Protein AF-A0A6P1VD08-F1 (afdb_monomer_lite)

Structure (mmCIF, N/CA/C/O backbone):
data_AF-A0A6P1VD08-F1
#
_entry.id   AF-A0A6P1VD08-F1
#
loop_
_atom_site.group_PDB
_atom_site.id
_atom_site.type_symbol
_atom_site.label_atom_id
_atom_site.label_alt_id
_atom_site.label_comp_id
_atom_site.label_asym_id
_atom_site.label_entity_id
_atom_site.label_seq_id
_atom_site.pdbx_PDB_ins_code
_atom_site.Cartn_x
_atom_site.Cartn_y
_atom_site.Cartn_z
_atom_site.occupancy
_atom_site.B_iso_or_equiv
_atom_site.auth_seq_id
_atom_site.auth_comp_id
_atom_site.auth_asym_id
_atom_site.auth_atom_id
_atom_site.pdbx_PDB_model_num
ATOM 1 N N . MET A 1 1 ? -27.482 50.177 8.564 1.00 40.06 1 MET A N 1
ATOM 2 C CA . MET A 1 1 ? -26.020 50.095 8.374 1.00 40.06 1 MET A CA 1
ATOM 3 C C . MET A 1 1 ? -25.759 48.839 7.576 1.00 40.06 1 MET A C 1
ATOM 5 O O . MET A 1 1 ? -25.621 47.770 8.159 1.00 40.06 1 MET A O 1
ATOM 9 N N . ASP A 1 2 ? -25.782 48.965 6.254 1.00 48.94 2 ASP A N 1
ATOM 10 C CA . ASP A 1 2 ? -25.360 47.890 5.365 1.00 48.94 2 ASP A CA 1
ATOM 11 C C . ASP A 1 2 ? -23.837 47.844 5.402 1.00 48.94 2 ASP A C 1
ATOM 13 O O . ASP A 1 2 ? -23.173 48.853 5.165 1.00 48.94 2 ASP A O 1
ATOM 17 N N . LYS A 1 3 ? -23.270 46.695 5.779 1.00 55.88 3 LYS A N 1
ATOM 18 C CA . LYS A 1 3 ? -21.832 46.474 5.630 1.00 55.88 3 LYS A CA 1
ATOM 19 C C . LYS A 1 3 ? -21.549 46.486 4.133 1.00 55.88 3 LYS A C 1
ATOM 21 O O . LYS A 1 3 ? -21.883 45.518 3.452 1.00 55.88 3 LYS A O 1
ATOM 26 N N . GLU A 1 4 ? -20.964 47.576 3.638 1.00 54.16 4 GLU A N 1
ATOM 27 C CA . GLU A 1 4 ? -20.369 47.639 2.305 1.00 54.16 4 GLU A CA 1
ATOM 28 C C . GLU A 1 4 ? -19.484 46.400 2.132 1.00 54.16 4 GLU A C 1
ATOM 30 O O . GLU A 1 4 ? -18.473 46.220 2.816 1.00 54.16 4 GLU A O 1
ATOM 35 N N . ARG A 1 5 ? -19.939 45.471 1.288 1.00 62.78 5 ARG A N 1
ATOM 36 C CA . ARG A 1 5 ? -19.222 44.234 0.995 1.00 62.78 5 ARG A CA 1
ATOM 37 C C . ARG A 1 5 ? -17.949 44.662 0.275 1.00 62.78 5 ARG A C 1
ATOM 39 O O . ARG A 1 5 ? -18.032 45.168 -0.841 1.00 62.78 5 ARG A O 1
ATOM 46 N N . GLN A 1 6 ? -16.798 44.516 0.933 1.00 66.88 6 GLN A N 1
ATOM 47 C CA . GLN A 1 6 ? -15.513 44.855 0.328 1.00 66.88 6 GLN A CA 1
ATOM 48 C C . GLN A 1 6 ? -15.408 44.184 -1.051 1.00 66.88 6 GLN A C 1
ATOM 50 O O . GLN A 1 6 ? -15.686 42.981 -1.148 1.00 66.88 6 GLN A O 1
ATOM 55 N N . PRO A 1 7 ? -15.041 44.932 -2.109 1.00 63.88 7 PRO A N 1
ATOM 56 C CA . PRO A 1 7 ? -14.854 44.349 -3.425 1.00 63.88 7 PRO A CA 1
ATOM 57 C C . PRO A 1 7 ? -13.769 43.278 -3.328 1.00 63.88 7 PRO A C 1
ATOM 59 O O . PRO A 1 7 ? -12.653 43.540 -2.883 1.00 63.88 7 PRO A O 1
ATOM 62 N N . ASN A 1 8 ? -14.122 42.053 -3.704 1.00 74.69 8 ASN A N 1
ATOM 63 C CA . ASN A 1 8 ? -13.215 40.916 -3.721 1.00 74.69 8 ASN A CA 1
ATOM 64 C C . ASN A 1 8 ? -13.071 40.391 -5.152 1.00 74.69 8 ASN A C 1
ATOM 66 O O . ASN A 1 8 ? -13.923 40.614 -6.012 1.00 74.69 8 ASN A O 1
ATOM 70 N N . ILE A 1 9 ? -11.973 39.685 -5.403 1.00 81.62 9 ILE A N 1
ATOM 71 C CA . ILE A 1 9 ? -11.662 39.113 -6.719 1.00 81.62 9 ILE A CA 1
ATOM 72 C C . ILE A 1 9 ? -12.467 37.834 -7.020 1.00 81.62 9 ILE A C 1
ATOM 74 O O . ILE A 1 9 ? -12.246 37.198 -8.041 1.00 81.62 9 ILE A O 1
ATOM 78 N N . TRP A 1 10 ? -13.404 37.429 -6.150 1.00 81.62 10 TRP A N 1
ATOM 79 C CA . TRP A 1 10 ? -14.034 36.102 -6.188 1.00 81.62 10 TRP A CA 1
ATOM 80 C C . TRP A 1 10 ? -15.017 35.903 -7.341 1.00 81.62 10 TRP A C 1
ATOM 82 O O . TRP A 1 10 ? -15.261 34.766 -7.729 1.00 81.62 10 TRP A O 1
ATOM 92 N N . GLY A 1 11 ? -15.566 36.985 -7.903 1.00 73.00 11 GLY A N 1
ATOM 93 C CA . GLY A 1 11 ? -16.651 36.929 -8.891 1.00 73.00 11 GLY A CA 1
ATOM 94 C C . GLY A 1 11 ? -16.344 36.162 -10.186 1.00 73.00 11 GLY A C 1
ATOM 95 O O . GLY A 1 11 ? -17.279 35.812 -10.897 1.00 73.00 11 GLY A O 1
ATOM 96 N N . GLY A 1 12 ? -15.069 35.884 -10.488 1.00 79.44 12 GLY A N 1
ATOM 97 C CA . GLY A 1 12 ? -14.641 35.080 -11.644 1.00 79.44 12 GLY A CA 1
ATOM 98 C C . GLY A 1 12 ? -14.163 33.663 -11.307 1.00 79.44 12 GLY A C 1
ATOM 99 O O . GLY A 1 12 ? -13.735 32.941 -12.206 1.00 79.44 12 GLY A O 1
ATOM 100 N N . HIS A 1 13 ? -14.190 33.261 -10.034 1.00 83.38 13 HIS A N 1
ATOM 101 C CA . HIS A 1 13 ? -13.652 31.979 -9.584 1.00 83.38 13 HIS A CA 1
ATOM 102 C C . HIS A 1 13 ? -14.763 30.971 -9.279 1.00 83.38 13 HIS A C 1
ATOM 104 O O . HIS A 1 13 ? -15.812 31.312 -8.734 1.00 83.38 13 HIS A O 1
ATOM 110 N N . ASN A 1 14 ? -14.511 29.696 -9.587 1.00 87.44 14 ASN A N 1
ATOM 111 C CA . ASN A 1 14 ? -15.414 28.605 -9.233 1.00 87.44 14 ASN A CA 1
ATOM 112 C C . ASN A 1 14 ? -15.214 28.219 -7.758 1.00 87.44 14 ASN A C 1
ATOM 114 O O . ASN A 1 14 ? -14.455 27.305 -7.436 1.00 87.44 14 ASN A O 1
ATOM 118 N N . LEU A 1 15 ? -15.881 28.954 -6.865 1.00 86.56 15 LEU A N 1
ATOM 119 C CA . LEU A 1 15 ? -15.800 28.738 -5.418 1.00 86.56 15 LEU A CA 1
ATOM 120 C C . LEU A 1 15 ? -16.306 27.352 -4.990 1.00 86.56 15 LEU A C 1
ATOM 122 O O . LEU A 1 15 ? -15.819 26.829 -3.994 1.00 86.56 15 LEU A O 1
ATOM 126 N N . ASN A 1 16 ? -17.227 26.744 -5.747 1.00 86.12 16 ASN A N 1
ATOM 127 C CA . ASN A 1 16 ? -17.717 25.393 -5.460 1.00 86.12 16 ASN A CA 1
ATOM 128 C C . ASN A 1 16 ? -16.607 24.359 -5.662 1.00 86.12 16 ASN A C 1
ATOM 130 O O . ASN A 1 16 ? -16.348 23.572 -4.760 1.00 86.12 16 ASN A O 1
ATOM 134 N N . ARG A 1 17 ? -15.870 24.440 -6.779 1.00 86.94 17 ARG A N 1
ATOM 135 C CA . ARG A 1 17 ? -14.725 23.549 -7.025 1.00 86.94 17 ARG A CA 1
ATOM 136 C C . ARG A 1 17 ? -13.639 23.706 -5.957 1.00 86.94 17 ARG A C 1
ATOM 138 O O . ARG A 1 17 ? -13.089 22.721 -5.488 1.00 86.94 17 ARG A O 1
ATOM 145 N N . LEU A 1 18 ? -13.353 24.941 -5.536 1.00 87.62 18 LEU A N 1
ATOM 146 C CA . LEU A 1 18 ? -12.384 25.195 -4.461 1.00 87.62 18 LEU A CA 1
ATOM 147 C C . LEU A 1 18 ? -12.845 24.630 -3.109 1.00 87.62 18 LEU A C 1
ATOM 149 O O . LEU A 1 18 ? -12.013 24.182 -2.323 1.00 87.62 18 LEU A O 1
ATOM 153 N N . ALA A 1 19 ? -14.150 24.664 -2.828 1.00 85.88 19 ALA A N 1
ATOM 154 C CA . ALA A 1 19 ? -14.717 24.074 -1.620 1.00 85.88 19 ALA A CA 1
ATOM 155 C C . ALA A 1 19 ? -14.638 22.539 -1.650 1.00 85.88 19 ALA A C 1
ATOM 157 O O . ALA A 1 19 ? -14.231 21.945 -0.655 1.00 85.88 19 ALA A O 1
ATOM 158 N N . GLU A 1 20 ? -14.944 21.910 -2.787 1.00 87.38 20 GLU A N 1
ATOM 159 C CA . GLU A 1 20 ? -14.794 20.461 -2.994 1.00 87.38 20 GLU A CA 1
ATOM 160 C C . GLU A 1 20 ? -13.331 20.017 -2.837 1.00 87.38 20 GLU A C 1
ATOM 162 O O . GLU A 1 20 ? -13.040 19.090 -2.085 1.00 87.38 20 GLU A O 1
ATOM 167 N N . GLU A 1 21 ? -12.385 20.729 -3.458 1.00 87.31 21 GLU A N 1
ATOM 168 C CA . GLU A 1 21 ? -10.945 20.471 -3.306 1.00 87.31 21 GLU A CA 1
ATOM 169 C C . GLU A 1 21 ? -10.465 20.668 -1.857 1.00 87.31 21 GLU A C 1
ATOM 171 O O . GLU A 1 21 ? -9.556 19.981 -1.392 1.00 87.31 21 GLU A O 1
ATOM 176 N N . ALA A 1 22 ? -11.036 21.626 -1.122 1.00 85.75 22 ALA A N 1
ATOM 177 C CA . ALA A 1 22 ? -10.718 21.821 0.289 1.00 85.75 22 ALA A CA 1
ATOM 178 C C . ALA A 1 22 ? -11.272 20.693 1.167 1.00 85.75 22 ALA A C 1
ATOM 180 O O . ALA A 1 22 ? -10.572 20.251 2.075 1.00 85.75 22 ALA A O 1
ATOM 181 N N . PHE A 1 23 ? -12.488 20.225 0.884 1.00 86.00 23 PHE A N 1
ATOM 182 C CA . PHE A 1 23 ? -13.106 19.111 1.595 1.00 86.00 23 PHE A CA 1
ATOM 183 C C . PHE A 1 23 ? -12.316 17.817 1.380 1.00 86.00 23 PHE A C 1
ATOM 185 O O . PHE A 1 23 ? -11.902 17.201 2.357 1.00 86.00 23 PHE A O 1
ATOM 192 N N . ARG A 1 24 ? -11.974 17.496 0.125 1.00 86.62 24 ARG A N 1
ATOM 193 C CA . ARG A 1 24 ? -11.153 16.322 -0.208 1.00 86.62 24 ARG A CA 1
ATOM 194 C C . ARG A 1 24 ? -9.796 16.336 0.502 1.00 86.62 24 ARG A C 1
ATOM 196 O O . ARG A 1 24 ? -9.417 15.351 1.118 1.00 86.62 24 ARG A O 1
ATOM 203 N N . ARG A 1 25 ? -9.090 17.477 0.502 1.00 87.62 25 ARG A N 1
ATOM 204 C CA . ARG A 1 25 ? -7.815 17.618 1.238 1.00 87.62 25 ARG A CA 1
ATOM 205 C C . ARG A 1 25 ? -7.966 17.412 2.744 1.00 87.62 25 ARG A C 1
ATOM 207 O O . ARG A 1 25 ? -7.015 16.996 3.398 1.00 87.62 25 ARG A O 1
ATOM 214 N N . ASN A 1 26 ? -9.117 17.765 3.314 1.00 90.62 26 ASN A N 1
ATOM 215 C CA . ASN A 1 26 ? -9.375 17.521 4.728 1.00 90.62 26 ASN A CA 1
ATOM 216 C C . ASN A 1 26 ? -9.610 16.029 4.997 1.00 90.62 26 ASN A C 1
ATOM 218 O O . ASN A 1 26 ? -9.021 15.501 5.934 1.00 90.62 26 ASN A O 1
ATOM 222 N N . GLU A 1 27 ? -10.400 15.352 4.159 1.00 90.56 27 GLU A N 1
ATOM 223 C CA . GLU A 1 27 ? -10.621 13.902 4.260 1.00 90.56 27 GLU A CA 1
ATOM 224 C C . GLU A 1 27 ? -9.315 13.110 4.105 1.00 90.56 27 GLU A C 1
ATOM 226 O O . GLU A 1 27 ? -9.000 12.284 4.958 1.00 90.56 27 GLU A O 1
ATOM 231 N N . GLU A 1 28 ? -8.505 13.406 3.082 1.00 92.06 28 GLU A N 1
ATOM 232 C CA . GLU A 1 28 ? -7.195 12.765 2.873 1.00 92.06 28 GLU A CA 1
ATOM 233 C C . GLU A 1 28 ? -6.277 12.945 4.088 1.00 92.06 28 GLU A C 1
ATOM 235 O O . GLU A 1 28 ? -5.602 12.009 4.514 1.00 92.06 28 GLU A O 1
ATOM 240 N N . LYS A 1 29 ? -6.281 14.136 4.695 1.00 92.81 29 LYS A N 1
ATOM 241 C CA . LYS A 1 29 ? -5.495 14.418 5.898 1.00 92.81 29 LYS A CA 1
ATOM 242 C C . LYS A 1 29 ? -5.978 13.619 7.112 1.00 92.81 29 LYS A C 1
ATOM 244 O O . LYS A 1 29 ? -5.152 13.110 7.867 1.00 92.81 29 LYS A O 1
ATOM 249 N N . GLU A 1 30 ? -7.289 13.520 7.322 1.00 93.56 30 GLU A N 1
ATOM 250 C CA . GLU A 1 30 ? -7.863 12.723 8.413 1.00 93.56 30 GLU A CA 1
ATOM 251 C C . GLU A 1 30 ? -7.538 11.233 8.238 1.00 93.56 30 GLU A C 1
ATOM 253 O O . GLU A 1 30 ? -7.109 10.580 9.193 1.00 93.56 30 GLU A O 1
ATOM 258 N N . LYS A 1 31 ? -7.639 10.713 7.008 1.00 94.44 31 LYS A N 1
ATOM 259 C CA . LYS A 1 31 ? -7.247 9.335 6.679 1.00 94.44 31 LYS A CA 1
ATOM 260 C C . LYS A 1 31 ? -5.756 9.099 6.894 1.00 94.44 31 LYS A C 1
ATOM 262 O O . LYS A 1 31 ? -5.385 8.124 7.546 1.00 94.44 31 LYS A O 1
ATOM 267 N N . ALA A 1 32 ? -4.902 10.001 6.415 1.00 94.25 32 ALA A N 1
ATOM 268 C CA . ALA A 1 32 ? -3.460 9.914 6.614 1.00 94.25 32 ALA A CA 1
ATOM 269 C C . ALA A 1 32 ? -3.088 9.876 8.105 1.00 94.25 32 ALA A C 1
ATOM 271 O O . ALA A 1 32 ? -2.258 9.061 8.520 1.00 94.25 32 ALA A O 1
ATOM 272 N N . GLN A 1 33 ? -3.752 10.693 8.929 1.00 93.56 33 GLN A N 1
ATOM 273 C CA . GLN A 1 33 ? -3.575 10.662 10.377 1.00 93.56 33 GLN A CA 1
ATOM 274 C C . GLN A 1 33 ? -4.009 9.315 10.975 1.00 93.56 33 GLN A C 1
ATOM 276 O O . GLN A 1 33 ? -3.245 8.722 11.739 1.00 93.56 33 GLN A O 1
ATOM 281 N N . ALA A 1 34 ? -5.189 8.807 10.608 1.00 94.81 34 ALA A N 1
ATOM 282 C CA . ALA A 1 34 ? -5.693 7.525 11.100 1.00 94.81 34 ALA A CA 1
ATOM 283 C C . ALA A 1 34 ? -4.745 6.365 10.749 1.00 94.81 34 ALA A C 1
ATOM 285 O O . ALA A 1 34 ? -4.396 5.557 11.612 1.00 94.81 34 ALA A O 1
ATOM 286 N N . VAL A 1 35 ? -4.254 6.317 9.507 1.00 96.00 35 VAL A N 1
ATOM 287 C CA . VAL A 1 35 ? -3.242 5.336 9.090 1.00 96.00 35 VAL A CA 1
ATOM 288 C C . VAL A 1 35 ? -1.966 5.502 9.914 1.00 96.00 35 VAL A C 1
ATOM 290 O O . VAL A 1 35 ? -1.438 4.518 10.427 1.00 96.00 35 VAL A O 1
ATOM 293 N N . GLY A 1 36 ? -1.485 6.733 10.104 1.00 93.69 36 GLY A N 1
ATOM 294 C CA . GLY A 1 36 ? -0.311 7.018 10.931 1.00 93.69 36 GLY A CA 1
ATOM 295 C C . GLY A 1 36 ? -0.428 6.478 12.362 1.00 93.69 36 GLY A C 1
ATOM 296 O O . GLY A 1 36 ? 0.543 5.937 12.895 1.00 93.69 36 GLY A O 1
ATOM 297 N N . GLU A 1 37 ? -1.615 6.566 12.965 1.00 94.19 37 GLU A N 1
ATOM 298 C CA . GLU A 1 37 ? -1.911 6.008 14.288 1.00 94.19 37 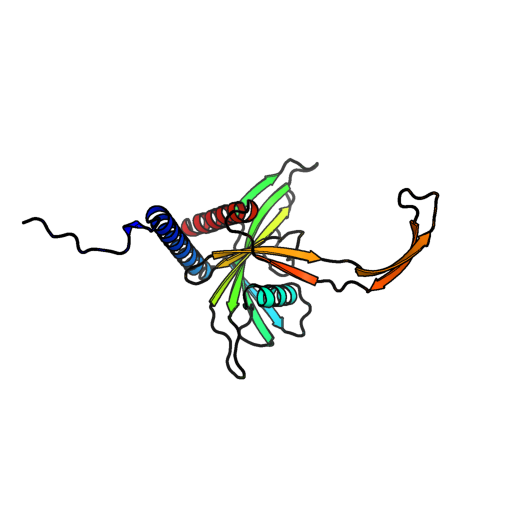GLU A CA 1
ATOM 299 C C . GLU A 1 37 ? -1.896 4.470 14.275 1.00 94.19 37 GLU A C 1
ATOM 301 O O . GLU A 1 37 ? -1.202 3.861 15.097 1.00 94.19 37 GLU A O 1
ATOM 306 N N . ILE A 1 38 ? -2.564 3.847 13.296 1.00 96.06 38 ILE A N 1
ATOM 307 C CA . ILE A 1 38 ? -2.606 2.385 13.097 1.00 96.06 38 ILE A CA 1
ATOM 308 C C . ILE A 1 38 ? -1.198 1.804 12.930 1.00 96.06 38 ILE A C 1
ATOM 310 O O . ILE A 1 38 ? -0.868 0.763 13.503 1.00 96.06 38 ILE A O 1
ATOM 314 N N . LEU A 1 39 ? -0.325 2.494 12.191 1.00 95.44 39 LEU A N 1
ATOM 315 C CA . LEU A 1 39 ? 1.046 2.055 11.922 1.00 95.44 39 LEU A CA 1
ATOM 316 C C . LEU A 1 39 ? 1.940 1.952 13.172 1.00 95.44 39 LEU A C 1
ATOM 318 O O . LEU A 1 39 ? 3.061 1.437 13.070 1.00 95.44 39 LEU A O 1
ATOM 322 N N . ASN A 1 40 ? 1.479 2.414 14.338 1.00 94.81 40 ASN A N 1
ATOM 323 C CA . ASN A 1 40 ? 2.169 2.226 15.617 1.00 94.81 40 ASN A CA 1
ATOM 324 C C . ASN A 1 40 ? 1.870 0.870 16.274 1.00 94.81 40 ASN A C 1
ATOM 326 O O . ASN A 1 40 ? 2.637 0.444 17.140 1.00 94.81 40 ASN A O 1
ATOM 330 N N . TYR A 1 41 ? 0.820 0.170 15.832 1.00 95.31 41 TYR A N 1
ATOM 331 C CA . TYR A 1 41 ? 0.341 -1.087 16.416 1.00 95.31 41 TYR A CA 1
ATOM 332 C C . TYR A 1 41 ? 0.260 -2.223 15.379 1.00 95.31 41 TYR A C 1
ATOM 334 O O . TYR A 1 41 ? -0.815 -2.773 15.144 1.00 95.31 41 TYR A O 1
ATOM 342 N N . PRO A 1 42 ? 1.378 -2.597 14.726 1.00 95.75 42 PRO A N 1
ATOM 343 C CA . PRO A 1 42 ? 1.378 -3.737 13.817 1.00 95.75 42 PRO A CA 1
ATOM 344 C C . PRO A 1 42 ? 1.215 -5.055 14.580 1.00 95.75 42 PRO A C 1
ATOM 346 O O . PRO A 1 42 ? 1.739 -5.209 15.685 1.00 95.75 42 PRO A O 1
ATOM 349 N N . ASP A 1 43 ? 0.576 -6.040 13.948 1.00 95.25 43 ASP A N 1
ATOM 350 C CA . ASP A 1 43 ? 0.428 -7.387 14.513 1.00 95.25 43 ASP A CA 1
ATOM 351 C C . ASP A 1 43 ? 1.787 -8.095 14.636 1.00 95.25 43 ASP A C 1
ATOM 353 O O . ASP A 1 43 ? 2.037 -8.852 15.575 1.00 95.25 43 ASP A O 1
ATOM 357 N N . ARG A 1 44 ? 2.692 -7.841 13.681 1.00 95.06 44 ARG A N 1
ATOM 358 C CA . ARG A 1 44 ? 4.058 -8.372 13.681 1.00 95.06 44 ARG A CA 1
ATOM 359 C C . ARG A 1 44 ? 5.027 -7.390 13.033 1.00 95.06 44 ARG A C 1
ATOM 361 O O . ARG A 1 44 ? 4.663 -6.603 12.167 1.00 95.06 44 ARG A O 1
ATOM 368 N N . ASN A 1 45 ? 6.291 -7.466 13.442 1.00 94.81 45 ASN A N 1
ATOM 369 C CA . ASN A 1 45 ? 7.385 -6.768 12.778 1.00 94.81 45 ASN A CA 1
ATOM 370 C C . ASN A 1 45 ? 8.385 -7.770 12.200 1.00 94.81 45 ASN A C 1
ATOM 372 O O . ASN A 1 45 ? 8.708 -8.772 12.843 1.00 94.81 45 ASN A O 1
ATOM 376 N N . GLU A 1 46 ? 8.909 -7.459 11.021 1.00 94.31 46 GLU A N 1
ATOM 377 C CA . GLU A 1 46 ? 10.002 -8.183 10.379 1.00 94.31 46 GLU A CA 1
ATOM 378 C C . GLU A 1 46 ? 11.134 -7.224 10.020 1.00 94.31 46 GLU A C 1
ATOM 380 O O . GLU A 1 46 ? 10.912 -6.055 9.717 1.00 94.31 46 GLU A O 1
ATOM 385 N N . ALA A 1 47 ? 12.366 -7.720 10.070 1.00 91.00 47 ALA A N 1
ATOM 386 C CA . ALA A 1 47 ? 13.533 -6.991 9.601 1.00 91.00 47 ALA A CA 1
ATOM 387 C C . ALA A 1 47 ? 13.876 -7.467 8.189 1.00 91.00 47 ALA A C 1
ATOM 389 O O . ALA A 1 47 ? 13.944 -8.676 7.945 1.00 91.00 47 ALA A O 1
ATOM 390 N N . ASN A 1 48 ? 14.107 -6.532 7.273 1.00 86.31 48 ASN A N 1
ATOM 391 C CA . ASN A 1 48 ? 14.542 -6.848 5.920 1.00 86.31 48 ASN A CA 1
ATOM 392 C C . ASN A 1 48 ? 15.708 -5.946 5.520 1.00 86.31 48 ASN A C 1
ATOM 394 O O . ASN A 1 48 ? 15.707 -4.756 5.815 1.00 86.31 48 ASN A O 1
ATOM 398 N N . THR A 1 49 ? 16.724 -6.503 4.875 1.00 84.81 49 THR A N 1
ATOM 399 C CA . THR A 1 49 ? 17.885 -5.721 4.449 1.00 84.81 49 THR A CA 1
ATOM 400 C C . THR A 1 49 ? 17.609 -5.143 3.074 1.00 84.81 49 THR A C 1
ATOM 402 O O . THR A 1 49 ? 17.395 -5.887 2.121 1.00 84.81 49 THR A O 1
ATOM 405 N N . ILE A 1 50 ? 17.634 -3.821 2.960 1.00 80.62 50 ILE A N 1
ATOM 406 C CA . ILE A 1 50 ? 17.493 -3.103 1.696 1.00 80.62 50 ILE A CA 1
ATOM 407 C C . ILE A 1 50 ? 18.803 -2.387 1.420 1.00 80.62 50 ILE A C 1
ATOM 409 O O . ILE A 1 50 ? 19.429 -1.812 2.310 1.00 80.62 50 ILE A O 1
ATOM 413 N N . GLY A 1 51 ? 19.256 -2.435 0.177 1.00 69.62 51 GLY A N 1
ATOM 414 C CA . GLY A 1 51 ? 20.492 -1.764 -0.178 1.00 69.62 51 GLY A CA 1
ATOM 415 C C . GLY A 1 51 ? 20.694 -1.689 -1.670 1.00 69.62 51 GLY A C 1
ATOM 416 O O . GLY A 1 51 ? 20.135 -2.475 -2.429 1.00 69.62 51 GLY A O 1
ATOM 417 N N . PHE A 1 52 ? 21.557 -0.762 -2.074 1.00 63.16 52 PHE A N 1
ATOM 418 C CA . PHE A 1 52 ? 21.885 -0.554 -3.480 1.00 63.16 52 PHE A CA 1
ATOM 419 C C . PHE A 1 52 ? 22.509 -1.795 -4.161 1.00 63.16 52 PHE A C 1
ATOM 421 O O . PHE A 1 52 ? 22.458 -1.947 -5.374 1.00 63.16 52 PHE A O 1
ATOM 428 N N . LEU A 1 53 ? 23.117 -2.696 -3.388 1.00 65.38 53 LEU A N 1
ATOM 429 C CA . LEU A 1 53 ? 23.694 -3.943 -3.905 1.00 65.38 53 LEU A CA 1
ATOM 430 C C . LEU A 1 53 ? 22.774 -5.155 -3.706 1.00 65.38 53 LEU A C 1
ATOM 432 O O . LEU A 1 53 ? 23.141 -6.268 -4.071 1.00 65.38 53 LEU A O 1
ATOM 436 N N . SER A 1 54 ? 21.608 -4.961 -3.087 1.00 69.75 54 SER A N 1
ATOM 437 C CA . SER A 1 54 ? 20.654 -6.035 -2.850 1.00 69.75 54 SER A CA 1
ATOM 438 C C . SER A 1 54 ? 19.692 -6.127 -4.024 1.00 69.75 54 SER A C 1
ATOM 440 O O . SER A 1 54 ? 18.959 -5.187 -4.314 1.00 69.75 54 SER A O 1
ATOM 442 N N . GLU A 1 55 ? 19.648 -7.282 -4.680 1.00 72.56 55 GLU A N 1
ATOM 443 C CA . GLU A 1 55 ? 18.684 -7.541 -5.753 1.00 72.56 55 GLU A CA 1
ATOM 444 C C . GLU A 1 55 ? 17.345 -8.096 -5.246 1.00 72.56 55 GLU A C 1
ATOM 446 O O . GLU A 1 55 ? 16.554 -8.616 -6.034 1.00 72.56 55 GLU A O 1
ATOM 451 N N . ASN A 1 56 ? 17.069 -8.000 -3.940 1.00 82.94 56 ASN A N 1
ATOM 452 C CA . ASN A 1 56 ? 15.821 -8.518 -3.394 1.00 82.94 56 ASN A CA 1
ATOM 453 C C . ASN A 1 56 ? 14.594 -7.706 -3.843 1.00 82.94 56 ASN A C 1
ATOM 455 O O . ASN A 1 56 ? 14.677 -6.539 -4.234 1.00 82.94 56 ASN A O 1
ATOM 459 N N . THR A 1 57 ? 13.437 -8.352 -3.737 1.00 86.50 57 THR A N 1
ATOM 460 C CA . THR A 1 57 ? 12.127 -7.859 -4.165 1.00 86.50 57 THR A CA 1
ATOM 461 C C . THR A 1 57 ? 11.816 -6.445 -3.657 1.00 86.50 57 THR A C 1
ATOM 463 O O . THR A 1 57 ? 11.414 -5.583 -4.441 1.00 86.50 57 THR A O 1
ATOM 466 N N . LEU A 1 58 ? 12.076 -6.167 -2.374 1.00 89.62 58 LEU A N 1
ATOM 467 C CA . LEU A 1 58 ? 11.834 -4.853 -1.765 1.00 89.62 58 LEU A CA 1
ATOM 468 C C . LEU A 1 58 ? 12.842 -3.786 -2.209 1.00 89.62 58 LEU A C 1
ATOM 470 O O . LEU A 1 58 ? 12.475 -2.621 -2.333 1.00 89.62 58 LEU A O 1
ATOM 474 N N . SER A 1 59 ? 14.093 -4.158 -2.487 1.00 88.62 59 SER A N 1
ATOM 475 C CA . SER A 1 59 ? 15.110 -3.223 -2.988 1.00 88.62 59 SER A CA 1
ATOM 476 C C . SER A 1 59 ? 14.757 -2.739 -4.394 1.00 88.62 59 SER A C 1
ATOM 478 O O . SER A 1 59 ? 14.817 -1.540 -4.668 1.00 88.62 59 SER A O 1
ATOM 480 N N . ARG A 1 60 ? 14.269 -3.649 -5.251 1.00 88.44 60 ARG A N 1
ATOM 481 C CA . ARG A 1 60 ? 13.754 -3.303 -6.587 1.00 88.44 60 ARG A CA 1
ATOM 482 C C . ARG A 1 60 ? 12.560 -2.344 -6.505 1.00 88.44 60 ARG A C 1
ATOM 484 O O . ARG A 1 60 ? 12.516 -1.376 -7.262 1.00 88.44 60 ARG A O 1
ATOM 491 N N . LEU A 1 61 ? 11.637 -2.566 -5.564 1.00 91.69 61 LEU A N 1
ATOM 492 C CA . LEU A 1 61 ? 10.507 -1.658 -5.330 1.00 91.69 61 LEU A CA 1
ATOM 493 C C . LEU A 1 61 ? 10.952 -0.296 -4.794 1.00 91.69 61 LEU A C 1
ATOM 495 O O . LEU A 1 61 ? 10.501 0.719 -5.317 1.00 91.69 61 LEU A O 1
ATOM 499 N N . SER A 1 62 ? 11.887 -0.251 -3.840 1.00 90.81 62 SER A N 1
ATOM 500 C CA . SER A 1 62 ? 12.438 1.016 -3.338 1.00 90.81 62 SER A CA 1
ATOM 501 C C . SER A 1 62 ? 13.002 1.872 -4.473 1.00 90.81 62 SER A C 1
ATOM 503 O O . SER A 1 62 ? 12.792 3.080 -4.503 1.00 90.81 62 SER A O 1
ATOM 505 N N . TRP A 1 63 ? 13.697 1.261 -5.436 1.00 88.00 63 TRP A N 1
ATOM 506 C CA . TRP A 1 63 ? 14.217 1.983 -6.597 1.00 88.00 63 TRP A CA 1
ATOM 507 C C . TRP A 1 63 ? 13.140 2.457 -7.562 1.00 88.00 63 TRP A C 1
ATOM 509 O O . TRP A 1 63 ? 13.291 3.525 -8.156 1.00 88.00 63 TRP A O 1
ATOM 519 N N . ALA A 1 64 ? 12.087 1.666 -7.762 1.00 91.88 64 ALA A N 1
ATOM 520 C CA . ALA A 1 64 ? 10.974 2.065 -8.610 1.00 91.88 64 ALA A CA 1
ATOM 521 C C . ALA A 1 64 ? 10.223 3.258 -7.994 1.00 91.88 64 ALA A C 1
ATOM 523 O O . ALA A 1 64 ? 10.003 4.250 -8.685 1.00 91.88 64 ALA A O 1
ATOM 524 N N . LEU A 1 65 ? 9.952 3.216 -6.686 1.00 93.44 65 LEU A N 1
ATOM 525 C CA . LEU A 1 65 ? 9.332 4.311 -5.932 1.00 93.44 65 LEU A CA 1
ATOM 526 C C . LEU A 1 65 ? 10.181 5.587 -5.950 1.00 93.44 65 LEU A C 1
ATOM 528 O O . LEU A 1 65 ? 9.652 6.669 -6.180 1.00 93.44 65 LEU A O 1
ATOM 532 N N . SER A 1 66 ? 11.501 5.463 -5.802 1.00 91.44 66 SER A N 1
ATOM 533 C CA . SER A 1 66 ? 12.438 6.595 -5.845 1.00 91.44 66 SER A CA 1
ATOM 534 C C . SER A 1 66 ? 12.389 7.368 -7.168 1.00 91.44 66 SER A C 1
ATOM 536 O O . SER A 1 66 ? 12.609 8.574 -7.195 1.00 91.44 66 SER A O 1
ATOM 538 N N . LYS A 1 67 ? 12.049 6.702 -8.279 1.00 90.88 67 LYS A N 1
ATOM 539 C CA . LYS A 1 67 ? 11.924 7.347 -9.597 1.00 90.88 67 LYS A CA 1
ATOM 540 C C . LYS A 1 67 ? 10.606 8.090 -9.801 1.00 90.88 67 LYS A C 1
ATOM 542 O O . LYS A 1 67 ? 10.561 8.956 -10.667 1.00 90.88 67 LYS A O 1
ATOM 547 N N . VAL A 1 68 ? 9.555 7.707 -9.080 1.00 93.94 68 VAL A N 1
ATOM 548 C CA . VAL A 1 68 ? 8.191 8.223 -9.280 1.00 93.94 68 VAL A CA 1
ATOM 549 C C . VAL A 1 68 ? 7.836 9.238 -8.202 1.00 93.94 68 VAL A C 1
ATOM 551 O O . VAL A 1 68 ? 7.413 10.340 -8.517 1.00 93.94 68 VAL A O 1
ATOM 554 N N . PHE A 1 69 ? 8.082 8.884 -6.942 1.00 93.31 69 PHE A N 1
ATOM 555 C CA . PHE A 1 69 ? 7.686 9.657 -5.766 1.00 93.31 69 PHE A CA 1
ATOM 556 C C . PHE A 1 69 ? 8.878 10.253 -5.003 1.00 93.31 69 PHE A C 1
ATOM 558 O O . PHE A 1 69 ? 8.689 10.865 -3.959 1.00 93.31 69 PHE A O 1
ATOM 565 N N . GLU A 1 70 ? 10.113 10.042 -5.475 1.00 92.62 70 GLU A N 1
ATOM 566 C CA . GLU A 1 70 ? 11.343 10.487 -4.796 1.00 92.62 70 GLU A CA 1
ATOM 567 C C . GLU A 1 70 ? 11.490 9.947 -3.356 1.00 92.62 70 GLU A C 1
ATOM 569 O O . GLU A 1 70 ? 12.152 10.549 -2.510 1.00 92.62 70 GLU A O 1
ATOM 574 N N . VAL A 1 71 ? 10.909 8.773 -3.073 1.00 91.75 71 VAL A N 1
ATOM 575 C CA . VAL A 1 71 ? 10.974 8.115 -1.757 1.00 91.75 71 VAL A CA 1
ATOM 576 C C . VAL A 1 71 ? 11.746 6.798 -1.780 1.00 91.75 71 VAL A C 1
ATOM 578 O O . VAL A 1 71 ? 11.790 6.090 -2.783 1.00 91.75 71 VAL A O 1
ATOM 581 N N . ASN A 1 72 ? 12.330 6.437 -0.637 1.00 90.19 72 ASN A N 1
ATOM 582 C CA . ASN A 1 72 ? 13.009 5.162 -0.408 1.00 90.19 72 ASN A CA 1
ATOM 583 C C . ASN A 1 72 ? 12.545 4.523 0.906 1.00 90.19 72 ASN A C 1
ATOM 585 O O . ASN A 1 72 ? 12.099 5.214 1.818 1.00 90.19 72 ASN A O 1
ATOM 589 N N . PHE A 1 73 ? 12.695 3.203 1.033 1.00 88.94 73 PHE A N 1
ATOM 590 C CA . PHE A 1 73 ? 12.366 2.493 2.279 1.00 88.94 73 PHE A CA 1
ATOM 591 C C . PHE A 1 73 ? 13.409 2.669 3.390 1.00 88.94 73 PHE A C 1
ATOM 593 O O . PHE A 1 73 ? 13.121 2.416 4.557 1.00 88.94 73 PHE A O 1
ATOM 600 N N . ALA A 1 74 ? 14.625 3.072 3.027 1.00 83.19 74 ALA A N 1
ATOM 601 C CA . ALA A 1 74 ? 15.735 3.287 3.944 1.00 83.19 74 ALA A CA 1
ATOM 602 C C . ALA A 1 74 ? 16.101 4.773 3.995 1.00 83.19 74 ALA A C 1
ATOM 604 O O . ALA A 1 74 ? 16.057 5.462 2.974 1.00 83.19 74 ALA A O 1
ATOM 605 N N . SER A 1 75 ? 16.517 5.249 5.170 1.00 75.81 75 SER A N 1
ATOM 606 C CA . SER A 1 75 ? 17.014 6.618 5.341 1.00 75.81 75 SER A CA 1
ATOM 607 C C . SER A 1 75 ? 18.421 6.812 4.755 1.00 75.81 75 SER A C 1
ATOM 609 O O . SER A 1 75 ? 18.795 7.941 4.425 1.00 75.81 75 SER A O 1
ATOM 611 N N . GLY A 1 76 ? 19.179 5.718 4.599 1.00 68.88 76 GLY A N 1
ATOM 612 C CA . GLY A 1 76 ? 20.545 5.673 4.073 1.00 68.88 76 GLY A CA 1
ATOM 613 C C . GLY A 1 76 ? 20.760 4.631 2.961 1.00 68.88 76 GLY A C 1
ATOM 614 O O . GLY A 1 76 ? 19.835 3.980 2.484 1.00 68.88 76 GLY A O 1
ATOM 615 N N . SER A 1 77 ? 22.013 4.469 2.521 1.00 62.84 77 SER A N 1
ATOM 616 C CA . SER A 1 77 ? 22.383 3.701 1.314 1.00 62.84 77 SER A CA 1
ATOM 617 C C . SER A 1 77 ? 22.321 2.170 1.442 1.00 62.84 77 SER A C 1
ATOM 619 O O . SER A 1 77 ? 22.227 1.472 0.428 1.00 62.84 77 SER A O 1
ATOM 621 N N . CYS A 1 78 ? 22.412 1.637 2.660 1.00 65.44 78 CYS A N 1
ATOM 622 C CA . CYS A 1 78 ? 22.232 0.223 3.000 1.00 65.44 78 CYS A CA 1
ATOM 623 C C . CYS A 1 78 ? 21.687 0.171 4.422 1.00 65.44 78 CYS A C 1
ATOM 625 O O . CYS A 1 78 ? 22.381 0.603 5.341 1.00 65.44 78 CYS A O 1
ATOM 627 N N . ASP A 1 79 ? 20.4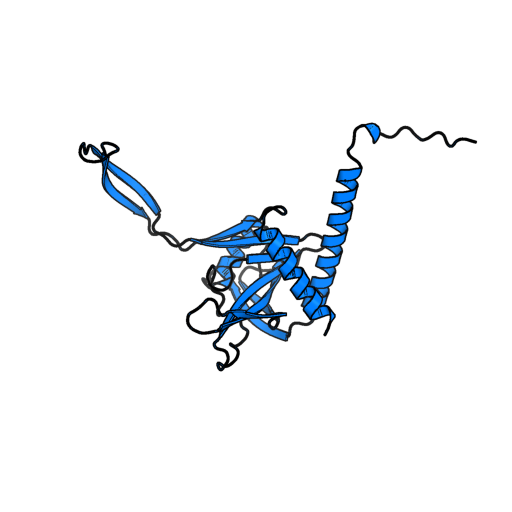75 -0.340 4.597 1.00 74.19 79 ASP A N 1
ATOM 628 C CA . ASP A 1 79 ? 19.830 -0.348 5.903 1.00 74.19 79 ASP A CA 1
ATOM 629 C C . ASP A 1 79 ? 18.983 -1.602 6.114 1.00 74.19 79 ASP A C 1
ATOM 631 O O . ASP A 1 79 ? 18.512 -2.251 5.176 1.00 74.19 79 ASP A O 1
ATOM 635 N N . THR A 1 80 ? 18.803 -1.957 7.380 1.00 84.56 80 THR A N 1
ATOM 636 C CA . THR A 1 80 ? 17.809 -2.944 7.781 1.00 84.56 80 THR A CA 1
ATOM 637 C C . THR A 1 80 ? 16.517 -2.209 8.072 1.00 84.56 80 THR A C 1
ATOM 639 O O . THR A 1 80 ? 16.368 -1.571 9.110 1.00 84.56 80 THR A O 1
ATOM 642 N N . VAL A 1 81 ? 15.564 -2.319 7.154 1.00 88.44 81 VAL A N 1
ATOM 643 C CA . VAL A 1 81 ? 14.264 -1.682 7.304 1.00 88.44 81 VAL A CA 1
ATOM 644 C C . VAL A 1 81 ? 13.353 -2.532 8.176 1.00 88.44 81 VAL A C 1
ATOM 646 O O . VAL A 1 81 ? 13.375 -3.770 8.143 1.00 88.44 81 VAL A O 1
ATOM 649 N N . LYS A 1 82 ? 12.521 -1.845 8.954 1.00 92.25 82 LYS A N 1
ATOM 650 C CA . LYS A 1 82 ? 11.456 -2.458 9.737 1.00 92.25 82 LYS A CA 1
ATOM 651 C C . LYS A 1 82 ? 10.201 -2.549 8.878 1.00 92.25 82 LYS A C 1
ATOM 653 O O . LYS A 1 82 ? 9.614 -1.534 8.519 1.00 92.25 82 LYS A O 1
ATOM 658 N N . VAL A 1 83 ? 9.782 -3.772 8.597 1.00 95.12 83 VAL A N 1
ATOM 659 C CA . VAL A 1 83 ? 8.530 -4.074 7.911 1.00 95.12 83 VAL A CA 1
ATOM 660 C C . VAL A 1 83 ? 7.450 -4.337 8.952 1.00 95.12 83 VAL A C 1
ATOM 662 O O . VAL A 1 83 ? 7.634 -5.149 9.862 1.00 95.12 83 VAL A O 1
ATOM 665 N N . LYS A 1 84 ? 6.331 -3.632 8.828 1.00 97.25 84 LYS A N 1
ATOM 666 C CA . LYS A 1 84 ? 5.159 -3.733 9.698 1.00 97.25 84 LYS A CA 1
ATOM 667 C C . LYS A 1 84 ? 4.120 -4.602 9.004 1.00 97.25 84 LYS A C 1
ATOM 669 O O . LYS A 1 84 ? 3.772 -4.340 7.857 1.00 97.25 84 LYS A O 1
ATOM 674 N N . LEU A 1 85 ? 3.645 -5.634 9.683 1.00 96.81 85 LEU A N 1
ATOM 675 C CA . LEU A 1 85 ? 2.733 -6.616 9.114 1.00 96.81 85 LEU A CA 1
ATOM 676 C C . LEU A 1 85 ? 1.394 -6.578 9.835 1.00 96.81 85 LEU A C 1
ATOM 678 O O . LEU A 1 85 ? 1.348 -6.573 11.068 1.00 96.81 85 LEU A O 1
ATOM 682 N N . PHE A 1 86 ? 0.330 -6.588 9.043 1.00 95.56 86 PHE A N 1
ATOM 683 C CA . PHE A 1 86 ? -1.045 -6.499 9.498 1.00 95.56 86 PHE A CA 1
ATOM 684 C C . PHE A 1 86 ? -1.837 -7.698 8.991 1.00 95.56 86 PHE A C 1
ATOM 686 O O . PHE A 1 86 ? -1.943 -7.920 7.784 1.00 95.56 86 PHE A O 1
ATOM 693 N N . ASN A 1 87 ? -2.400 -8.453 9.934 1.00 93.50 87 ASN A N 1
ATOM 694 C CA . ASN A 1 87 ? -3.293 -9.575 9.691 1.00 93.50 87 ASN A CA 1
ATOM 695 C C . ASN A 1 87 ? -4.407 -9.196 8.708 1.00 93.50 87 ASN A C 1
ATOM 697 O O . ASN A 1 87 ? -4.807 -8.026 8.674 1.00 93.50 87 ASN A O 1
ATOM 701 N N . PRO A 1 88 ? -4.947 -10.181 7.967 1.00 93.25 88 PRO A N 1
ATOM 702 C CA . PRO A 1 88 ? -5.964 -9.900 6.978 1.00 93.25 88 PRO A CA 1
ATOM 703 C C . PRO A 1 88 ? -7.164 -9.153 7.557 1.00 93.25 88 PRO A C 1
ATOM 705 O O . PRO A 1 88 ? -7.769 -9.626 8.524 1.00 93.25 88 PRO A O 1
ATOM 708 N N . HIS A 1 89 ? -7.493 -8.003 6.969 1.00 93.88 89 HIS A N 1
ATOM 709 C CA . HIS A 1 89 ? -8.682 -7.218 7.317 1.00 93.88 89 HIS A CA 1
ATOM 710 C C . HIS A 1 89 ? -9.913 -7.651 6.518 1.00 93.88 89 HIS A C 1
ATOM 712 O O . HIS A 1 89 ? -11.036 -7.372 6.929 1.00 93.88 89 HIS A O 1
ATOM 718 N N . GLU A 1 90 ? -9.710 -8.389 5.428 1.00 92.38 90 GLU A N 1
ATOM 719 C CA . GLU A 1 90 ? -10.766 -8.998 4.629 1.00 92.38 90 GLU A CA 1
ATOM 720 C C . GLU A 1 90 ? -10.449 -10.476 4.363 1.00 92.38 90 GLU A C 1
ATOM 722 O O . GLU A 1 90 ? -9.302 -10.840 4.083 1.00 92.38 90 GLU A O 1
ATOM 727 N N . ARG A 1 91 ? -11.475 -11.328 4.487 1.00 91.12 91 ARG A N 1
ATOM 728 C CA . ARG A 1 91 ? -11.431 -12.762 4.172 1.00 91.12 91 ARG A CA 1
ATOM 729 C C . ARG A 1 91 ? -12.682 -13.140 3.396 1.00 91.12 91 ARG A C 1
ATOM 731 O O . ARG A 1 91 ? -13.791 -12.969 3.903 1.00 91.12 91 ARG A O 1
ATOM 738 N N . VAL A 1 92 ? -12.510 -13.659 2.189 1.00 91.06 92 VAL A N 1
ATOM 739 C CA . VAL A 1 92 ? -13.606 -14.001 1.279 1.00 91.06 92 VAL A CA 1
ATOM 740 C C . VAL A 1 92 ? -13.420 -15.426 0.790 1.00 91.06 92 VAL A C 1
ATOM 742 O O . VAL A 1 92 ? -12.330 -15.812 0.382 1.00 91.06 92 VAL A O 1
ATOM 745 N N . VAL A 1 93 ? -14.491 -16.217 0.813 1.00 90.19 93 VAL A N 1
ATOM 746 C CA . VAL A 1 93 ? -14.494 -17.532 0.166 1.00 90.19 93 VAL A CA 1
ATOM 747 C C . VAL A 1 93 ? -14.854 -17.339 -1.300 1.00 90.19 93 VAL A C 1
ATOM 749 O O . VAL A 1 93 ? -15.997 -17.010 -1.622 1.00 90.19 93 VAL A O 1
ATOM 752 N N . ASP A 1 94 ? -13.879 -17.553 -2.175 1.00 85.69 94 ASP A N 1
ATOM 753 C CA . ASP A 1 94 ? -14.082 -17.579 -3.612 1.00 85.69 94 ASP A CA 1
ATOM 754 C C . ASP A 1 94 ? -14.452 -18.995 -4.074 1.00 85.69 94 ASP A C 1
ATOM 756 O O . ASP A 1 94 ? -13.728 -19.966 -3.847 1.00 85.69 94 ASP A O 1
ATOM 760 N N . ASN A 1 95 ? -15.603 -19.096 -4.737 1.00 86.88 95 ASN A N 1
ATOM 761 C CA . ASN A 1 95 ? -16.125 -20.326 -5.332 1.00 86.88 95 ASN A CA 1
ATOM 762 C C . ASN A 1 95 ? -16.042 -20.306 -6.870 1.00 86.88 95 ASN A C 1
ATOM 764 O O . ASN A 1 95 ? -16.673 -21.135 -7.524 1.00 86.88 95 ASN A O 1
ATOM 768 N N . SER A 1 96 ? -15.338 -19.333 -7.458 1.00 80.94 96 SER A N 1
ATOM 769 C CA . SER A 1 96 ? -15.195 -19.192 -8.911 1.00 80.94 96 SER A CA 1
ATOM 770 C C . SER A 1 96 ? -14.314 -20.283 -9.531 1.00 80.94 96 SER A C 1
ATOM 772 O O . SER A 1 96 ? -14.503 -20.659 -10.690 1.00 80.94 96 SER A O 1
ATOM 774 N N . LEU A 1 97 ? -13.371 -20.817 -8.751 1.00 76.25 97 LEU A N 1
ATOM 775 C CA . LEU A 1 97 ? -12.458 -21.880 -9.153 1.00 76.25 97 LEU A CA 1
ATOM 776 C C . LEU A 1 97 ? -13.046 -23.273 -8.881 1.00 76.25 97 LEU A C 1
ATOM 778 O O . LEU A 1 97 ? -14.026 -23.442 -8.160 1.00 76.25 97 LEU A O 1
ATOM 782 N N . VAL A 1 98 ? -12.414 -24.304 -9.455 1.00 80.62 98 VAL A N 1
ATOM 783 C CA . VAL A 1 98 ? -12.837 -25.716 -9.320 1.00 80.62 98 VAL A CA 1
ATOM 784 C C . VAL A 1 98 ? -12.904 -26.167 -7.855 1.00 80.62 98 VAL A C 1
ATOM 786 O O . VAL A 1 98 ? -13.701 -27.039 -7.513 1.00 80.62 98 VAL A O 1
ATOM 789 N N . VAL A 1 99 ? -12.073 -25.576 -6.995 1.00 84.69 99 VAL A N 1
ATOM 790 C CA . VAL A 1 99 ? -12.050 -25.829 -5.554 1.00 84.69 99 VAL A CA 1
ATOM 791 C C . VAL A 1 99 ? -12.256 -24.497 -4.830 1.00 84.69 99 VAL A C 1
ATOM 793 O O . VAL A 1 99 ? -11.549 -23.548 -5.168 1.00 84.69 99 VAL A O 1
ATOM 796 N N . PRO A 1 100 ? -13.177 -24.412 -3.849 1.00 86.94 100 PRO A N 1
ATOM 797 C CA . PRO A 1 100 ? -13.344 -23.220 -3.027 1.00 86.94 100 PRO A CA 1
ATOM 798 C C . PRO A 1 100 ? -12.050 -22.829 -2.314 1.00 86.94 100 PRO A C 1
ATOM 800 O O . PRO A 1 100 ? -11.406 -23.671 -1.680 1.00 86.94 100 PRO A O 1
ATOM 803 N N . MET A 1 101 ? -11.696 -21.549 -2.385 1.00 89.44 101 MET A N 1
ATOM 804 C CA . MET A 1 101 ? -10.500 -21.005 -1.744 1.00 89.44 101 MET A CA 1
ATOM 805 C C . MET A 1 101 ? -10.869 -19.824 -0.857 1.00 89.44 101 MET A C 1
ATOM 807 O O . MET A 1 101 ? -11.717 -19.012 -1.210 1.00 89.44 101 MET A O 1
ATOM 811 N N . GLU A 1 102 ? -10.226 -19.712 0.299 1.00 91.00 102 GLU A N 1
ATOM 812 C CA . GLU A 1 102 ? -10.294 -18.500 1.107 1.00 91.00 102 GLU A CA 1
ATOM 813 C C . GLU A 1 102 ? -9.200 -17.539 0.637 1.00 91.00 102 GLU A C 1
ATOM 815 O O . GLU A 1 102 ? -8.011 -17.853 0.727 1.00 91.00 102 GLU A O 1
ATOM 820 N N . VAL A 1 103 ? -9.615 -16.379 0.136 1.00 91.19 103 VAL A N 1
ATOM 821 C CA . VAL A 1 103 ? -8.753 -15.266 -0.254 1.00 91.19 103 VAL A CA 1
ATOM 822 C C . VAL A 1 103 ? -8.738 -14.242 0.872 1.00 91.19 103 VAL A C 1
ATOM 824 O O . VAL A 1 103 ? -9.778 -13.841 1.392 1.00 91.19 103 VAL A O 1
ATOM 827 N N . ASN A 1 104 ? -7.539 -13.828 1.248 1.00 92.06 104 ASN A N 1
ATOM 828 C CA . ASN A 1 104 ? -7.271 -12.962 2.378 1.00 92.06 104 ASN A CA 1
ATOM 829 C C . ASN A 1 104 ? -6.471 -11.745 1.912 1.00 92.06 104 ASN A C 1
ATOM 831 O O . ASN A 1 104 ? -5.409 -11.917 1.305 1.00 92.06 104 ASN A O 1
ATOM 835 N N . THR A 1 105 ? -6.923 -10.544 2.269 1.00 94.12 105 THR A N 1
ATOM 836 C CA . THR A 1 105 ? -6.193 -9.296 1.998 1.00 94.12 105 THR A CA 1
ATOM 837 C C . THR A 1 105 ? -5.530 -8.804 3.271 1.00 94.12 105 THR A C 1
ATOM 839 O O . THR A 1 105 ? -6.205 -8.528 4.260 1.00 94.12 105 THR A O 1
ATOM 842 N N . SER A 1 106 ? -4.203 -8.716 3.248 1.00 95.06 106 SER A N 1
ATOM 843 C CA . SER A 1 106 ? -3.345 -8.256 4.345 1.00 95.06 106 SER A CA 1
ATOM 844 C C . SER A 1 106 ? -2.584 -6.991 3.952 1.00 95.06 106 SER A C 1
ATOM 846 O O . SER A 1 106 ? -2.475 -6.677 2.766 1.00 95.06 106 SER A O 1
ATOM 848 N N . VAL A 1 107 ? -2.031 -6.277 4.937 1.00 96.81 107 VAL A N 1
ATOM 849 C CA . VAL A 1 107 ? -1.224 -5.075 4.681 1.00 96.81 107 VAL A CA 1
ATOM 850 C C . VAL A 1 107 ? 0.219 -5.294 5.121 1.00 96.81 107 VAL A C 1
ATOM 852 O O . VAL A 1 107 ? 0.504 -5.674 6.261 1.00 96.81 107 VAL A O 1
ATOM 855 N N . VAL A 1 108 ? 1.142 -5.010 4.206 1.00 96.88 108 VAL A N 1
ATOM 856 C CA . VAL A 1 108 ? 2.575 -4.890 4.482 1.00 96.88 108 VAL A CA 1
ATOM 857 C C . VAL A 1 108 ? 2.935 -3.415 4.400 1.00 96.88 108 VAL A C 1
ATOM 859 O O . VAL A 1 108 ? 2.807 -2.809 3.341 1.00 96.88 108 VAL A O 1
ATOM 862 N N . ALA A 1 109 ? 3.390 -2.830 5.505 1.00 97.38 109 ALA A N 1
ATOM 863 C CA . ALA A 1 109 ? 3.736 -1.418 5.557 1.00 97.38 109 ALA A CA 1
ATOM 864 C C . ALA A 1 109 ? 5.226 -1.189 5.823 1.00 97.38 109 ALA A C 1
ATOM 866 O O . ALA A 1 109 ? 5.855 -1.875 6.635 1.00 97.38 109 ALA A O 1
ATOM 867 N N . LEU A 1 110 ? 5.777 -0.179 5.156 1.00 95.50 110 LEU A N 1
ATOM 868 C CA . LEU A 1 110 ? 7.148 0.287 5.321 1.00 95.50 110 LEU A CA 1
ATOM 869 C C . LEU A 1 110 ? 7.154 1.799 5.520 1.00 95.50 110 LEU A C 1
ATOM 871 O O . LEU A 1 110 ? 6.329 2.515 4.955 1.00 95.50 110 LEU A O 1
ATOM 875 N N . ASP A 1 111 ? 8.097 2.296 6.314 1.00 94.50 111 ASP A N 1
ATOM 876 C CA . ASP A 1 111 ? 8.316 3.737 6.400 1.00 94.50 111 ASP A CA 1
ATOM 877 C C . ASP A 1 111 ? 8.912 4.247 5.070 1.00 94.50 111 ASP A C 1
ATOM 879 O O . ASP A 1 111 ? 9.685 3.547 4.413 1.00 94.50 111 ASP A O 1
ATOM 883 N N . ALA A 1 112 ? 8.530 5.461 4.667 1.00 93.56 112 ALA A N 1
ATOM 884 C CA . ALA A 1 112 ? 9.015 6.110 3.453 1.00 93.56 112 ALA A CA 1
ATOM 885 C C . ALA A 1 112 ? 9.869 7.327 3.814 1.00 93.56 112 ALA A C 1
ATOM 887 O O . ALA A 1 112 ? 9.456 8.178 4.608 1.00 93.56 112 ALA A O 1
ATOM 888 N N . TYR A 1 113 ? 11.052 7.416 3.215 1.00 92.00 113 TYR A N 1
ATOM 889 C CA . TYR A 1 113 ? 12.038 8.461 3.457 1.00 92.00 113 TYR A CA 1
ATOM 890 C C . TYR A 1 113 ? 12.306 9.249 2.181 1.00 92.00 113 TYR A C 1
ATOM 892 O O . TYR A 1 113 ? 12.486 8.663 1.114 1.00 92.00 113 TYR A O 1
ATOM 900 N N . GLY A 1 114 ? 12.358 10.574 2.304 1.00 89.00 114 GLY A N 1
ATOM 901 C CA . GLY A 1 114 ? 12.774 11.449 1.211 1.00 89.00 114 GLY A CA 1
ATOM 902 C C . GLY A 1 114 ? 14.274 11.320 0.914 1.00 89.00 114 GLY A C 1
ATOM 903 O O . GLY A 1 114 ? 15.001 10.626 1.635 1.00 89.00 114 GLY A O 1
ATOM 904 N N . PRO A 1 115 ? 14.779 12.007 -0.121 1.00 80.75 115 PRO A N 1
ATOM 905 C CA . PRO A 1 115 ? 16.187 11.940 -0.474 1.00 80.75 115 PRO A CA 1
ATOM 906 C C . PRO A 1 115 ? 17.060 12.491 0.661 1.00 80.75 115 PRO A C 1
ATOM 908 O O . PRO A 1 115 ? 16.875 13.610 1.144 1.00 80.75 115 PRO A O 1
ATOM 911 N N . GLY A 1 116 ? 18.038 11.690 1.086 1.00 72.31 116 GLY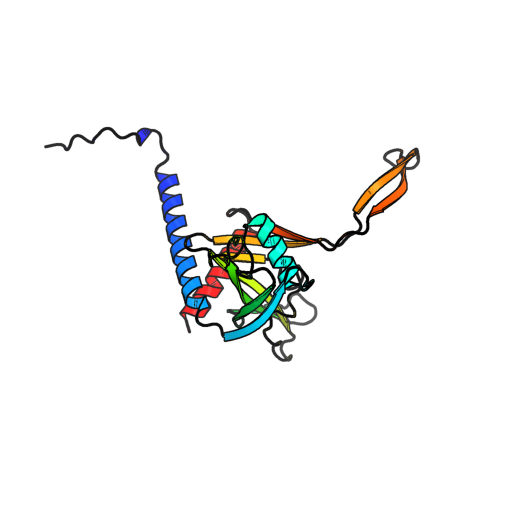 A N 1
ATOM 912 C CA . GLY A 1 116 ? 19.118 12.151 1.953 1.00 72.31 116 GLY A CA 1
ATOM 913 C C . GLY A 1 116 ? 20.086 13.074 1.209 1.00 72.31 116 GLY A C 1
ATOM 914 O O . GLY A 1 116 ? 20.099 13.159 -0.019 1.00 72.31 116 GLY A O 1
ATOM 915 N N . SER A 1 117 ? 20.944 13.754 1.963 1.00 67.25 117 SER A N 1
ATOM 916 C CA . SER A 1 117 ? 22.081 14.508 1.415 1.00 67.25 117 SER A CA 1
ATOM 917 C C . SER A 1 117 ? 23.390 13.862 1.862 1.00 67.25 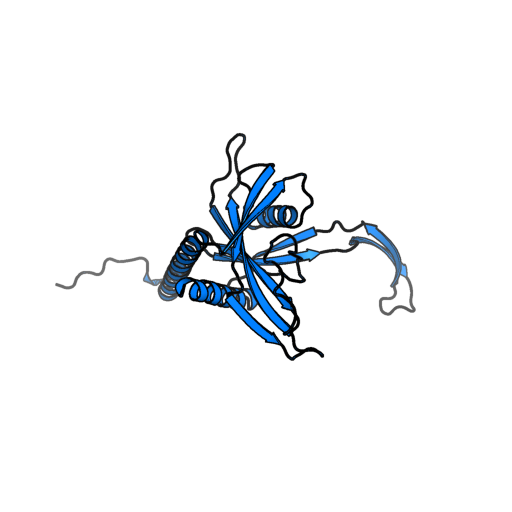117 SER A C 1
ATOM 919 O O . SER A 1 117 ? 23.405 13.006 2.743 1.00 67.25 117 SER A O 1
ATOM 921 N N . VAL A 1 118 ? 24.513 14.226 1.239 1.00 63.97 118 VAL A N 1
ATOM 922 C CA . VAL A 1 118 ? 25.817 13.637 1.583 1.00 63.97 118 VAL A CA 1
ATOM 923 C C . VAL A 1 118 ? 26.093 13.809 3.083 1.00 63.97 118 VAL A C 1
ATOM 925 O O . VAL A 1 118 ? 26.225 14.929 3.571 1.00 63.97 118 VAL A O 1
ATOM 928 N N . GLY A 1 119 ? 26.175 12.688 3.807 1.00 64.62 119 GLY A N 1
ATOM 929 C CA . GLY A 1 119 ? 26.404 12.656 5.256 1.00 64.62 119 GLY A CA 1
ATOM 930 C C . GLY A 1 119 ? 25.166 12.899 6.130 1.00 64.62 119 GLY A C 1
ATOM 931 O O . GLY A 1 119 ? 25.320 13.050 7.341 1.00 64.62 119 GLY A O 1
ATOM 932 N N . ARG A 1 120 ? 23.957 12.949 5.554 1.00 73.19 120 ARG A N 1
ATOM 933 C CA . ARG A 1 120 ? 22.700 13.085 6.298 1.00 73.19 120 ARG A CA 1
ATOM 934 C C . ARG A 1 120 ? 21.597 12.210 5.706 1.00 73.19 120 ARG A C 1
ATOM 936 O O . ARG A 1 120 ? 21.189 12.394 4.561 1.00 73.19 120 ARG A O 1
ATOM 943 N N . ASP A 1 121 ? 21.069 11.350 6.558 1.00 79.88 121 ASP A N 1
ATOM 944 C CA . ASP A 1 121 ? 19.904 10.513 6.307 1.00 79.88 121 ASP A CA 1
ATOM 945 C C . ASP A 1 121 ? 18.669 11.312 5.867 1.00 79.88 121 ASP A C 1
ATOM 947 O O . ASP A 1 121 ? 18.442 12.447 6.305 1.00 79.88 121 ASP A O 1
ATOM 951 N N . GLY A 1 122 ? 17.861 10.699 5.002 1.00 81.44 122 GLY A N 1
ATOM 952 C CA . GLY A 1 122 ? 16.569 11.237 4.587 1.00 81.44 122 GLY A CA 1
ATOM 953 C C . GLY A 1 122 ? 15.597 11.351 5.763 1.00 81.44 122 GLY A C 1
ATOM 954 O O . GLY A 1 122 ? 15.589 10.512 6.665 1.00 81.44 122 GLY A O 1
ATOM 955 N N . ALA A 1 123 ? 14.759 12.389 5.763 1.00 89.00 123 ALA A N 1
ATOM 956 C CA . ALA A 1 123 ? 13.666 12.492 6.726 1.00 89.00 123 ALA A CA 1
ATOM 957 C C . ALA A 1 123 ? 12.549 11.508 6.357 1.00 89.00 123 ALA A C 1
ATOM 959 O O . ALA A 1 123 ? 12.298 11.273 5.174 1.00 89.00 123 ALA A O 1
ATOM 960 N N . LYS A 1 124 ? 11.860 10.956 7.361 1.00 91.56 124 LYS A N 1
ATOM 961 C CA . LYS A 1 124 ? 10.621 10.210 7.127 1.00 91.56 124 LYS A CA 1
ATOM 962 C C . LYS A 1 124 ? 9.573 11.183 6.579 1.00 91.56 124 LYS A C 1
ATOM 964 O O . LYS A 1 124 ? 9.318 12.203 7.212 1.00 91.56 124 LYS A O 1
ATOM 969 N N . VAL A 1 125 ? 9.006 10.863 5.421 1.00 92.94 125 VAL A N 1
ATOM 970 C CA . VAL A 1 125 ? 8.010 11.686 4.705 1.00 92.94 125 VAL A CA 1
ATOM 971 C C . VAL A 1 125 ? 6.641 11.016 4.612 1.00 92.94 125 VAL A C 1
ATOM 973 O O . VAL A 1 125 ? 5.681 11.636 4.171 1.00 92.94 125 VAL A O 1
ATOM 976 N N . GLY A 1 126 ? 6.546 9.747 5.011 1.00 94.81 126 GLY A N 1
ATOM 977 C CA . GLY A 1 126 ? 5.295 9.009 4.956 1.00 94.81 126 GLY A CA 1
ATOM 978 C C . GLY A 1 126 ? 5.470 7.527 5.238 1.00 94.81 126 GLY A C 1
ATOM 979 O O . GLY A 1 126 ? 6.403 7.091 5.926 1.00 94.81 126 GLY A O 1
ATOM 980 N N . SER A 1 127 ? 4.547 6.729 4.723 1.00 96.81 127 SER A N 1
ATOM 981 C CA . SER A 1 127 ? 4.592 5.272 4.772 1.00 96.81 127 SER A CA 1
ATOM 982 C C . SER A 1 127 ? 3.988 4.682 3.507 1.00 96.81 127 SER A C 1
ATOM 984 O O . SER A 1 127 ? 3.016 5.202 2.973 1.00 96.81 127 SER A O 1
ATOM 986 N N . ILE A 1 128 ? 4.579 3.593 3.035 1.00 97.62 128 ILE A N 1
ATOM 987 C CA . ILE A 1 128 ? 4.066 2.807 1.920 1.00 97.62 128 ILE A CA 1
ATOM 988 C C . ILE A 1 128 ? 3.277 1.644 2.501 1.00 97.62 128 ILE A C 1
ATOM 990 O O . ILE A 1 128 ? 3.801 0.910 3.339 1.00 97.62 128 ILE A O 1
ATOM 994 N N . LEU A 1 129 ? 2.041 1.477 2.050 1.00 98.06 129 LEU A N 1
ATOM 995 C CA . LEU A 1 129 ? 1.194 0.329 2.340 1.00 98.06 129 LEU A CA 1
ATOM 996 C C . LEU A 1 129 ? 1.064 -0.502 1.066 1.00 98.06 129 LEU A C 1
ATOM 998 O O . LEU A 1 129 ? 0.756 0.023 -0.001 1.00 98.06 129 LEU A O 1
ATOM 1002 N N . LEU A 1 130 ? 1.307 -1.799 1.186 1.00 97.69 130 LEU A N 1
ATOM 1003 C CA . LEU A 1 130 ? 1.152 -2.777 0.119 1.00 97.69 130 LEU A CA 1
ATOM 1004 C C . LEU A 1 130 ? 0.015 -3.719 0.492 1.00 97.69 130 LEU A C 1
ATOM 1006 O O . LEU A 1 130 ? 0.053 -4.339 1.562 1.00 97.69 130 LEU A O 1
ATOM 1010 N N . PHE A 1 131 ? -0.973 -3.835 -0.391 1.00 95.94 131 PHE A N 1
ATOM 1011 C CA . PHE A 1 131 ? -2.063 -4.786 -0.225 1.00 95.94 131 PHE A CA 1
ATOM 1012 C C . PHE A 1 131 ? -1.627 -6.133 -0.781 1.00 95.94 131 PHE A C 1
ATOM 1014 O O . PHE A 1 131 ? -1.470 -6.316 -1.989 1.00 95.94 131 PHE A O 1
ATOM 1021 N N . LYS A 1 132 ? -1.393 -7.071 0.134 1.00 95.06 132 LYS A N 1
ATOM 1022 C CA . LYS A 1 132 ? -0.926 -8.412 -0.182 1.00 95.06 132 LYS A CA 1
ATOM 1023 C C . LYS A 1 132 ? -2.085 -9.390 -0.079 1.00 95.06 132 LYS A C 1
ATOM 1025 O O . LYS A 1 132 ? -2.655 -9.578 1.002 1.00 95.06 132 LYS A O 1
ATOM 1030 N N . LEU A 1 133 ? -2.362 -10.062 -1.186 1.00 93.12 133 LEU A N 1
ATOM 1031 C CA . LEU A 1 133 ? -3.297 -11.169 -1.259 1.00 93.12 133 LEU A CA 1
ATOM 1032 C C . LEU A 1 133 ? -2.621 -12.473 -0.837 1.00 93.12 133 LEU A C 1
ATOM 1034 O O . LEU A 1 133 ? -1.439 -12.717 -1.071 1.00 93.12 133 LEU A O 1
ATOM 1038 N N . SER A 1 134 ? -3.393 -13.345 -0.211 1.00 90.81 134 SER A N 1
ATOM 1039 C CA . SER A 1 134 ? -3.024 -14.741 -0.013 1.00 90.81 134 SER A CA 1
ATOM 1040 C C . SER A 1 134 ? -4.261 -15.597 -0.203 1.00 90.81 134 SER A C 1
ATOM 1042 O O . SER A 1 134 ? -5.356 -15.194 0.179 1.00 90.81 134 SER A O 1
ATOM 1044 N N . ALA A 1 135 ? -4.090 -16.765 -0.805 1.00 89.06 135 ALA A N 1
ATOM 1045 C CA . ALA A 1 135 ? -5.164 -17.724 -0.992 1.00 89.06 135 ALA A CA 1
ATOM 1046 C C . ALA A 1 135 ? -4.774 -19.038 -0.326 1.00 89.06 135 ALA A C 1
ATOM 1048 O O . ALA A 1 135 ? -3.607 -19.432 -0.359 1.00 89.06 135 ALA A O 1
ATOM 1049 N N . 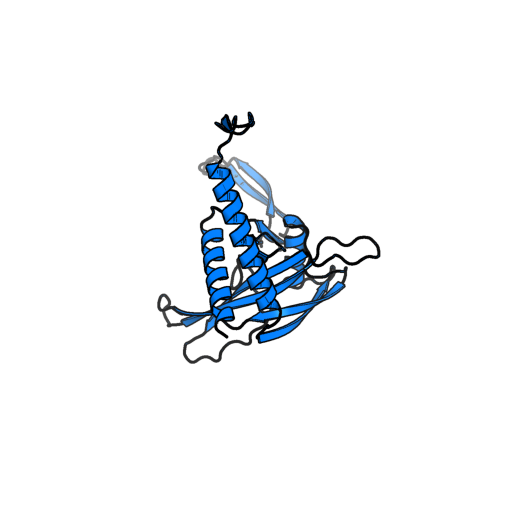ARG A 1 136 ? -5.751 -19.707 0.276 1.00 86.81 136 ARG A N 1
ATOM 1050 C CA . ARG A 1 136 ? -5.577 -21.035 0.864 1.00 86.81 136 ARG A CA 1
ATOM 1051 C C . ARG A 1 136 ? -6.817 -21.883 0.647 1.00 86.81 136 ARG A C 1
ATOM 1053 O O . ARG A 1 136 ? -7.916 -21.352 0.472 1.00 86.81 136 ARG A O 1
ATOM 1060 N N . LEU A 1 137 ? -6.663 -23.199 0.703 1.00 87.38 137 LEU A N 1
ATOM 1061 C CA . LEU A 1 137 ? -7.827 -24.079 0.813 1.00 87.38 137 LEU A CA 1
ATOM 1062 C C . LEU A 1 137 ? -8.470 -23.923 2.202 1.00 87.38 137 LEU A C 1
ATOM 1064 O O . LEU A 1 137 ? -7.787 -23.611 3.175 1.00 87.38 137 LEU A O 1
ATOM 1068 N N . ILE A 1 138 ? -9.783 -24.157 2.305 1.00 81.31 138 ILE A N 1
ATOM 1069 C CA . ILE A 1 138 ? -10.558 -23.953 3.549 1.00 81.31 138 ILE A CA 1
ATOM 1070 C C . ILE A 1 138 ? -9.967 -24.731 4.745 1.00 81.31 138 ILE A C 1
ATOM 1072 O O . ILE A 1 138 ? -10.005 -24.245 5.875 1.00 81.31 138 ILE A O 1
ATOM 1076 N N . ASP A 1 139 ? -9.352 -25.887 4.488 1.00 81.00 139 ASP A N 1
ATOM 1077 C CA . ASP A 1 139 ? -8.756 -26.759 5.511 1.00 81.00 139 ASP A CA 1
ATOM 1078 C C . ASP A 1 139 ? -7.222 -26.637 5.619 1.00 81.00 139 ASP A C 1
ATOM 1080 O O . ASP A 1 139 ? -6.574 -27.394 6.344 1.00 81.00 139 ASP A O 1
ATOM 1084 N N . GLU A 1 140 ? -6.616 -25.696 4.895 1.00 86.12 140 GLU A N 1
ATOM 1085 C CA . GLU A 1 140 ? -5.173 -25.463 4.914 1.00 86.12 140 GLU A CA 1
ATOM 1086 C C . GLU A 1 140 ? -4.784 -24.485 6.041 1.00 86.12 140 GLU A C 1
ATOM 1088 O O . GLU A 1 140 ? -5.531 -23.540 6.343 1.00 86.12 140 GLU A O 1
ATOM 1093 N N . PRO A 1 141 ? -3.618 -24.667 6.696 1.00 81.69 141 PRO A N 1
ATOM 1094 C CA . PRO A 1 141 ? -3.108 -23.683 7.645 1.00 81.69 141 PRO A CA 1
ATOM 1095 C C . PRO A 1 141 ? -3.004 -22.288 7.017 1.00 81.69 141 PRO A C 1
ATOM 1097 O O . PRO A 1 141 ? -2.704 -22.133 5.837 1.00 81.69 141 PRO A O 1
ATOM 1100 N N . VAL A 1 142 ? -3.241 -21.258 7.834 1.00 78.56 142 VAL A N 1
ATOM 1101 C CA . VAL A 1 142 ? -3.032 -19.867 7.414 1.00 78.56 142 VAL A CA 1
ATOM 1102 C C . VAL A 1 142 ? -1.548 -19.691 7.068 1.00 78.56 142 VAL A C 1
ATOM 1104 O O . VAL A 1 142 ? -0.712 -20.021 7.916 1.00 78.56 142 VAL A O 1
ATOM 1107 N N . PRO A 1 143 ? -1.205 -19.181 5.870 1.00 78.56 143 PRO A N 1
ATOM 1108 C CA . PRO A 1 143 ? 0.174 -18.868 5.529 1.00 78.56 143 PRO A CA 1
ATOM 1109 C C . PRO A 1 143 ? 0.783 -17.891 6.533 1.00 78.56 143 PRO A C 1
ATOM 1111 O O . PRO A 1 143 ? 0.112 -16.970 7.008 1.00 78.56 143 PRO A O 1
ATOM 1114 N N . ASP A 1 144 ? 2.069 -18.066 6.831 1.00 80.75 144 ASP A N 1
ATOM 1115 C CA . ASP A 1 144 ? 2.782 -17.117 7.676 1.00 80.75 144 ASP A CA 1
ATOM 1116 C C . ASP A 1 144 ? 2.745 -15.726 7.041 1.00 80.75 144 ASP A C 1
ATOM 1118 O O . ASP A 1 144 ? 3.143 -15.515 5.894 1.00 80.75 144 ASP A O 1
ATOM 1122 N N . MET A 1 145 ? 2.300 -14.746 7.818 1.00 84.31 145 MET A N 1
ATOM 1123 C CA . MET A 1 145 ? 2.351 -13.360 7.396 1.00 84.31 145 MET A CA 1
ATOM 1124 C C . MET A 1 145 ? 3.811 -12.896 7.401 1.00 84.31 145 MET A C 1
ATOM 1126 O O . MET A 1 145 ? 4.409 -12.735 8.468 1.00 84.31 145 MET A O 1
ATOM 1130 N N . THR A 1 146 ? 4.365 -12.717 6.201 1.00 89.62 146 THR A N 1
ATOM 1131 C CA . THR A 1 146 ? 5.725 -12.235 5.937 1.00 89.62 146 THR A CA 1
ATOM 1132 C C . THR A 1 146 ? 5.749 -11.346 4.693 1.00 89.62 146 THR A C 1
ATOM 1134 O O . THR A 1 146 ? 4.842 -11.401 3.862 1.00 89.62 146 THR A O 1
ATOM 1137 N N . ALA A 1 147 ? 6.784 -10.512 4.570 1.00 90.50 147 ALA A N 1
ATOM 1138 C CA . ALA A 1 147 ? 7.063 -9.742 3.354 1.00 90.50 147 ALA A CA 1
ATOM 1139 C C . ALA A 1 147 ? 8.036 -10.449 2.392 1.00 90.50 147 ALA A C 1
ATOM 1141 O O . ALA A 1 147 ? 8.357 -9.922 1.329 1.00 90.50 147 ALA A O 1
ATOM 1142 N N . LYS A 1 148 ? 8.565 -11.619 2.769 1.00 88.25 148 LYS A N 1
ATOM 1143 C CA . LYS A 1 148 ? 9.570 -12.350 1.977 1.00 88.25 148 LYS A CA 1
ATOM 1144 C C . LYS A 1 148 ? 9.003 -13.036 0.735 1.00 88.25 148 LYS A C 1
ATOM 1146 O O . LYS A 1 148 ? 9.759 -13.336 -0.179 1.00 88.25 148 LYS A O 1
ATOM 1151 N N . ASP A 1 149 ? 7.707 -13.293 0.728 1.00 89.06 149 ASP A N 1
ATOM 1152 C CA . ASP A 1 149 ? 6.937 -13.948 -0.330 1.00 89.06 149 ASP A CA 1
ATOM 1153 C C . ASP A 1 149 ? 6.115 -12.941 -1.154 1.00 89.06 149 ASP A C 1
ATOM 1155 O O . ASP A 1 149 ? 5.181 -13.330 -1.853 1.00 89.06 149 ASP A O 1
ATOM 1159 N N . LEU A 1 150 ? 6.435 -11.644 -1.068 1.00 91.56 150 LEU A N 1
ATOM 1160 C CA . LEU A 1 150 ? 5.887 -10.655 -1.992 1.00 91.56 150 LEU A CA 1
ATOM 1161 C C . LEU A 1 150 ? 6.296 -11.024 -3.423 1.00 91.56 150 LEU A C 1
ATOM 1163 O O . LEU A 1 150 ? 7.478 -11.221 -3.714 1.00 91.56 150 LEU A O 1
ATOM 1167 N N . ALA A 1 151 ? 5.303 -11.103 -4.299 1.00 90.50 151 ALA A N 1
ATOM 1168 C CA . ALA A 1 151 ? 5.435 -11.426 -5.707 1.00 90.50 151 ALA A CA 1
ATOM 1169 C C . ALA A 1 151 ? 4.626 -10.402 -6.512 1.00 90.50 151 ALA A C 1
ATOM 1171 O O . ALA A 1 151 ? 3.396 -10.330 -6.418 1.00 90.50 151 ALA A O 1
ATOM 1172 N N . TRP A 1 152 ? 5.343 -9.561 -7.256 1.00 91.31 152 TRP A N 1
ATOM 1173 C CA . TRP A 1 152 ? 4.763 -8.422 -7.959 1.00 91.31 152 TRP A CA 1
ATOM 1174 C C . TRP A 1 152 ? 3.908 -8.875 -9.139 1.00 91.31 152 TRP A C 1
ATOM 1176 O O . TRP A 1 152 ? 4.378 -9.632 -9.982 1.00 91.31 152 TRP A O 1
ATOM 1186 N N . GLY A 1 153 ? 2.664 -8.404 -9.198 1.00 87.81 153 GLY A N 1
ATOM 1187 C CA . GLY A 1 153 ? 1.692 -8.820 -10.215 1.00 87.81 153 GLY A CA 1
ATOM 1188 C C . GLY A 1 153 ? 0.974 -10.142 -9.915 1.00 87.81 153 GLY A C 1
ATOM 1189 O O . GLY A 1 153 ? -0.062 -10.400 -10.520 1.00 87.81 153 GLY A O 1
ATOM 1190 N N . ASP A 1 154 ? 1.470 -10.937 -8.959 1.00 89.94 154 ASP A N 1
ATOM 1191 C CA . ASP A 1 154 ? 0.837 -12.193 -8.540 1.00 89.94 154 ASP A CA 1
ATOM 1192 C C . ASP A 1 154 ? -0.002 -11.993 -7.273 1.00 89.94 154 ASP A C 1
ATOM 1194 O O . ASP A 1 154 ? -1.220 -12.154 -7.280 1.00 89.94 154 ASP A O 1
ATOM 1198 N N . ASN A 1 155 ? 0.654 -11.637 -6.164 1.00 91.50 155 ASN A N 1
ATOM 1199 C CA . ASN A 1 155 ? 0.001 -11.470 -4.864 1.00 91.50 155 ASN A CA 1
ATOM 1200 C C . ASN A 1 155 ? 0.058 -10.033 -4.335 1.00 91.50 155 ASN A C 1
ATOM 1202 O O . ASN A 1 155 ? -0.525 -9.741 -3.293 1.00 91.50 155 ASN A O 1
ATOM 1206 N N . CYS A 1 156 ? 0.756 -9.142 -5.036 1.00 94.69 156 CYS A N 1
ATOM 1207 C CA . CYS A 1 156 ? 0.851 -7.733 -4.696 1.00 94.69 156 CYS A CA 1
ATOM 1208 C C . CYS A 1 156 ? 1.036 -6.906 -5.973 1.00 94.69 156 CYS A C 1
ATOM 1210 O O . CYS A 1 156 ? 2.108 -6.914 -6.579 1.00 94.69 156 CYS A O 1
ATOM 1212 N N . THR A 1 157 ? -0.001 -6.171 -6.361 1.00 95.44 157 THR A N 1
ATOM 1213 C CA . THR A 1 157 ? -0.012 -5.363 -7.597 1.00 95.44 157 THR A CA 1
ATOM 1214 C C . THR A 1 157 ? -0.148 -3.879 -7.306 1.00 95.44 157 THR A C 1
ATOM 1216 O O . THR A 1 157 ? 0.329 -3.057 -8.074 1.00 95.44 157 THR A O 1
ATOM 1219 N N . TYR A 1 158 ? -0.740 -3.519 -6.174 1.00 96.38 158 TYR A N 1
ATOM 1220 C CA . TYR A 1 158 ? -1.057 -2.136 -5.859 1.00 96.38 158 TYR A CA 1
ATOM 1221 C C . TYR A 1 158 ? -0.516 -1.733 -4.497 1.00 96.38 158 TYR A C 1
ATOM 1223 O O . TYR A 1 158 ? -0.335 -2.559 -3.595 1.00 96.38 158 TYR A O 1
ATOM 1231 N N . GLY A 1 159 ? -0.287 -0.437 -4.348 1.00 97.06 159 GLY A N 1
ATOM 1232 C CA . GLY A 1 159 ? 0.102 0.150 -3.084 1.00 97.06 159 GLY A CA 1
ATOM 1233 C C . GLY A 1 159 ? -0.355 1.590 -2.950 1.00 97.06 159 GLY A C 1
ATOM 1234 O O . GLY A 1 159 ? -0.881 2.205 -3.879 1.00 97.06 159 GLY A O 1
ATOM 1235 N N . VAL A 1 160 ? -0.147 2.102 -1.744 1.00 97.69 160 VAL A N 1
ATOM 1236 C CA . VAL A 1 160 ? -0.531 3.449 -1.341 1.00 97.69 160 VAL A CA 1
ATOM 1237 C C . VAL A 1 160 ? 0.651 4.109 -0.653 1.00 97.69 160 VAL A C 1
ATOM 1239 O O . VAL A 1 160 ? 1.251 3.524 0.251 1.00 97.69 160 VAL A O 1
ATOM 1242 N N . LEU A 1 161 ? 0.987 5.325 -1.069 1.00 97.44 161 LEU A N 1
ATOM 1243 C CA . LEU A 1 161 ? 1.880 6.218 -0.349 1.00 97.44 161 LEU A CA 1
ATOM 1244 C C . LEU A 1 161 ? 1.035 7.156 0.507 1.00 97.44 161 LEU A C 1
ATOM 1246 O O . LEU A 1 161 ? 0.296 7.991 -0.001 1.00 97.44 161 LEU A O 1
ATOM 1250 N N . VAL A 1 162 ? 1.167 7.021 1.821 1.00 96.81 162 VAL A N 1
ATOM 1251 C CA . VAL A 1 162 ? 0.494 7.876 2.796 1.00 96.81 162 VAL A CA 1
ATOM 1252 C C . VAL A 1 162 ? 1.508 8.878 3.333 1.00 96.81 162 VAL A C 1
ATOM 1254 O O . VAL A 1 162 ? 2.400 8.512 4.105 1.00 96.81 162 VAL A O 1
ATOM 1257 N N . GLY A 1 163 ? 1.398 10.128 2.888 1.00 93.44 163 GLY A N 1
ATOM 1258 C CA . GLY A 1 163 ? 2.162 11.259 3.413 1.00 93.44 163 GLY A CA 1
ATOM 1259 C C . GLY A 1 163 ? 1.471 11.921 4.609 1.00 93.44 163 GLY A C 1
ATOM 1260 O O . GLY A 1 163 ? 0.472 11.427 5.119 1.00 93.44 163 GLY A O 1
ATOM 1261 N N . ASP A 1 164 ? 1.971 13.080 5.041 1.00 84.44 164 ASP A N 1
ATOM 1262 C CA . ASP A 1 164 ? 1.401 13.815 6.187 1.00 84.44 164 ASP A CA 1
ATOM 1263 C C . ASP A 1 164 ? 0.000 14.401 5.916 1.00 84.44 164 ASP A C 1
ATOM 1265 O O . ASP A 1 164 ? -0.763 14.675 6.844 1.00 84.44 164 ASP A O 1
ATOM 1269 N N . SER A 1 165 ? -0.329 14.669 4.649 1.00 81.25 165 SER A N 1
ATOM 1270 C CA . SER A 1 165 ? -1.591 15.321 4.268 1.00 81.25 165 SER A CA 1
ATOM 1271 C C . SER A 1 165 ? -2.118 14.928 2.890 1.00 81.25 165 SER A C 1
ATOM 1273 O O . SER A 1 165 ? -2.986 15.622 2.369 1.00 81.25 165 SER A O 1
ATOM 1275 N N . ALA A 1 166 ? -1.532 13.909 2.269 1.00 88.75 166 ALA A N 1
ATOM 1276 C CA . ALA A 1 166 ? -1.872 13.456 0.928 1.00 88.75 166 ALA A CA 1
ATOM 1277 C C . ALA A 1 166 ? -1.720 11.938 0.856 1.00 88.75 166 ALA A C 1
ATOM 1279 O O . ALA A 1 166 ? -0.921 11.351 1.597 1.00 88.75 166 ALA A O 1
ATOM 1280 N N . ILE A 1 167 ? -2.506 11.334 -0.026 1.00 94.38 167 ILE A N 1
ATOM 1281 C CA . ILE A 1 167 ? -2.516 9.900 -0.275 1.00 94.38 167 ILE A CA 1
ATOM 1282 C C . ILE A 1 167 ? -2.382 9.704 -1.780 1.00 94.38 167 ILE A C 1
ATOM 1284 O O . ILE A 1 167 ? -3.242 10.147 -2.538 1.00 94.38 167 ILE A O 1
ATOM 1288 N N . ASP A 1 168 ? -1.309 9.036 -2.192 1.00 96.06 168 ASP A N 1
ATOM 1289 C CA . ASP A 1 168 ? -1.039 8.733 -3.593 1.00 96.06 168 ASP A CA 1
ATOM 1290 C C . ASP A 1 168 ? -1.167 7.226 -3.830 1.00 96.06 168 ASP A C 1
ATOM 1292 O O . ASP A 1 168 ? -0.633 6.402 -3.080 1.00 96.06 168 ASP A O 1
ATOM 1296 N N . TYR A 1 169 ? -1.871 6.857 -4.894 1.00 97.00 169 TYR A N 1
ATOM 1297 C CA . TYR A 1 169 ? -2.125 5.469 -5.273 1.00 97.00 169 TYR A CA 1
ATOM 1298 C C . TYR A 1 169 ? -1.201 5.058 -6.407 1.00 97.00 169 TYR A C 1
ATOM 1300 O O . TYR A 1 169 ? -0.921 5.852 -7.307 1.00 97.00 169 TYR A O 1
ATOM 1308 N N . PHE A 1 170 ? -0.733 3.812 -6.397 1.00 97.44 170 PHE A N 1
ATOM 1309 C CA . PHE A 1 170 ? 0.144 3.334 -7.455 1.00 97.44 170 PHE A CA 1
ATOM 1310 C C . PHE A 1 170 ? -0.028 1.854 -7.778 1.00 97.44 170 PHE A C 1
ATOM 1312 O O . PHE A 1 170 ? -0.401 1.033 -6.939 1.00 97.44 170 PHE A O 1
ATOM 1319 N N . GLU A 1 171 ? 0.314 1.523 -9.017 1.00 96.94 171 GLU A N 1
ATOM 1320 C CA . GLU A 1 171 ? 0.417 0.165 -9.535 1.00 96.94 171 GLU A CA 1
ATOM 1321 C C . GLU A 1 171 ? 1.889 -0.242 -9.661 1.00 96.94 171 GLU A C 1
ATOM 1323 O O . GLU A 1 171 ? 2.750 0.554 -10.044 1.00 96.94 171 GLU A O 1
ATOM 1328 N N . ILE A 1 172 ? 2.172 -1.503 -9.350 1.00 95.06 172 ILE A N 1
ATOM 1329 C CA . ILE A 1 172 ? 3.462 -2.162 -9.487 1.00 95.06 172 ILE A CA 1
ATOM 1330 C C . ILE A 1 172 ? 3.383 -3.103 -10.687 1.00 95.06 172 ILE A C 1
ATOM 1332 O O . ILE A 1 172 ? 2.656 -4.093 -10.674 1.00 95.06 172 ILE A O 1
ATOM 1336 N N . VAL A 1 173 ? 4.201 -2.832 -11.699 1.00 91.25 173 VAL A N 1
ATOM 1337 C CA . VAL A 1 173 ? 4.284 -3.643 -12.914 1.00 91.25 173 VAL A CA 1
ATOM 1338 C C . VAL A 1 173 ? 5.668 -4.265 -13.011 1.00 91.25 173 VAL A C 1
ATOM 1340 O O . VAL A 1 173 ? 6.683 -3.565 -13.059 1.00 91.25 173 VAL A O 1
ATOM 1343 N N . GLN A 1 174 ? 5.720 -5.594 -13.070 1.00 85.06 174 GLN A N 1
ATOM 1344 C CA . GLN A 1 174 ? 6.946 -6.323 -13.373 1.00 85.06 174 GLN A CA 1
ATOM 1345 C C . GLN A 1 174 ? 6.995 -6.639 -14.867 1.00 85.06 174 GLN A C 1
ATOM 1347 O O . GLN A 1 174 ? 6.269 -7.496 -15.363 1.00 85.06 174 GLN A O 1
ATOM 1352 N N . THR A 1 175 ? 7.874 -5.956 -15.596 1.00 75.94 175 THR A N 1
ATOM 1353 C CA . THR A 1 175 ? 8.142 -6.288 -16.996 1.00 75.94 175 THR A CA 1
ATOM 1354 C C . THR A 1 175 ? 9.301 -7.273 -17.054 1.00 75.94 175 THR A C 1
ATOM 1356 O O . THR A 1 175 ? 10.419 -6.933 -16.656 1.00 75.94 175 THR A O 1
ATOM 1359 N N . SER A 1 176 ? 9.031 -8.473 -17.563 1.00 65.62 176 SER A N 1
ATOM 1360 C CA . SER A 1 176 ? 10.048 -9.425 -18.011 1.00 65.62 176 SER A CA 1
ATOM 1361 C C . SER A 1 176 ? 9.915 -9.570 -19.524 1.00 65.62 176 SER A C 1
ATOM 1363 O O . SER A 1 176 ? 8.804 -9.593 -20.055 1.00 65.62 176 SER A O 1
ATOM 1365 N N . GLY A 1 177 ? 11.036 -9.590 -20.238 1.00 60.72 177 GLY A N 1
ATOM 1366 C CA . GLY A 1 177 ? 10.992 -9.745 -21.685 1.00 60.72 177 GLY A CA 1
ATOM 1367 C C . GLY A 1 177 ? 12.147 -9.093 -22.413 1.00 60.72 177 GLY A C 1
ATOM 1368 O O . GLY A 1 177 ? 12.435 -7.907 -22.263 1.00 60.72 177 GLY A O 1
ATOM 1369 N N . ASP A 1 178 ? 12.763 -9.910 -23.246 1.00 64.75 178 ASP A N 1
ATOM 1370 C CA . ASP A 1 178 ? 13.626 -9.536 -24.347 1.00 64.75 178 ASP A CA 1
ATOM 1371 C C . ASP A 1 178 ? 13.048 -8.366 -25.158 1.00 64.75 178 ASP A C 1
ATOM 1373 O O . ASP A 1 178 ? 11.929 -8.421 -25.671 1.00 64.75 178 ASP A O 1
ATOM 1377 N N . VAL A 1 179 ? 13.816 -7.282 -25.271 1.00 68.69 179 VAL A N 1
ATOM 1378 C CA . VAL A 1 179 ? 13.405 -6.101 -26.034 1.00 68.69 179 VAL A CA 1
ATOM 1379 C C . VAL A 1 179 ? 13.935 -6.245 -27.453 1.00 68.69 179 VAL A C 1
ATOM 1381 O O . VAL A 1 179 ? 15.148 -6.293 -27.673 1.00 68.69 179 VAL A O 1
ATOM 1384 N N . VAL A 1 180 ? 13.032 -6.280 -28.435 1.00 72.56 180 VAL A N 1
ATOM 1385 C CA . VAL A 1 180 ? 13.405 -6.234 -29.854 1.00 72.56 180 VAL A CA 1
ATOM 1386 C C . VAL A 1 180 ? 13.947 -4.839 -30.158 1.00 72.56 180 VAL A C 1
ATOM 1388 O O . VAL A 1 180 ? 13.205 -3.861 -30.222 1.00 72.56 180 VAL A O 1
ATOM 1391 N N . GLN A 1 181 ? 15.264 -4.736 -30.319 1.00 75.50 181 GLN A N 1
ATOM 1392 C CA . GLN A 1 181 ? 15.942 -3.469 -30.568 1.00 75.50 181 GLN A CA 1
ATOM 1393 C C . GLN A 1 181 ? 15.855 -3.070 -32.042 1.00 75.50 181 GLN A C 1
ATOM 1395 O O . GLN A 1 181 ? 15.815 -1.887 -32.382 1.00 75.50 181 GLN A O 1
ATOM 1400 N N . SER A 1 182 ? 15.880 -4.051 -32.942 1.00 80.81 182 SER A N 1
ATOM 1401 C CA . SER A 1 182 ? 15.797 -3.828 -34.384 1.00 80.81 182 SER A CA 1
ATOM 1402 C C . SER A 1 182 ? 15.304 -5.079 -35.095 1.00 80.81 182 SER A C 1
ATOM 1404 O O . SER A 1 182 ? 15.660 -6.196 -34.725 1.00 80.81 182 SER A O 1
ATOM 1406 N N . GLU A 1 183 ? 14.528 -4.881 -36.157 1.00 87.19 183 GLU A N 1
ATOM 1407 C CA . GLU A 1 183 ? 14.052 -5.954 -37.027 1.00 87.19 183 GLU A CA 1
ATOM 1408 C C . GLU A 1 183 ? 14.635 -5.783 -38.427 1.00 87.19 183 GLU A C 1
ATOM 1410 O O . GLU A 1 183 ? 14.492 -4.728 -39.050 1.00 87.19 183 GLU A O 1
ATOM 1415 N N . LEU A 1 184 ? 15.260 -6.836 -38.945 1.00 85.62 184 LEU A N 1
ATOM 1416 C CA . LEU A 1 184 ? 15.563 -6.954 -40.361 1.00 85.62 184 LEU A CA 1
ATOM 1417 C C . LEU A 1 184 ? 14.350 -7.580 -41.046 1.00 85.62 184 LEU A C 1
ATOM 1419 O O . LEU A 1 184 ? 13.978 -8.715 -40.746 1.00 85.62 184 LEU A O 1
ATOM 1423 N N . ARG A 1 185 ? 13.732 -6.835 -41.964 1.00 87.25 185 ARG A N 1
ATOM 1424 C CA . ARG A 1 185 ? 12.574 -7.291 -42.736 1.00 87.25 185 ARG A CA 1
ATOM 1425 C C . ARG A 1 185 ? 12.942 -7.468 -44.201 1.00 87.25 185 ARG A C 1
ATOM 1427 O O . ARG A 1 185 ? 13.538 -6.575 -44.807 1.00 87.25 185 ARG A O 1
ATOM 1434 N N . ARG A 1 186 ? 12.529 -8.587 -44.787 1.00 89.12 186 ARG A N 1
ATOM 1435 C CA . ARG A 1 186 ? 12.614 -8.843 -46.228 1.00 89.12 186 ARG A CA 1
ATOM 1436 C C . ARG A 1 186 ? 11.270 -8.565 -46.884 1.00 89.12 186 ARG A C 1
ATOM 1438 O O . ARG A 1 186 ? 10.228 -8.734 -46.257 1.00 89.12 186 ARG A O 1
ATOM 1445 N N . LYS A 1 187 ? 11.277 -8.175 -48.159 1.00 85.56 187 LYS A N 1
ATOM 1446 C CA . LYS A 1 187 ? 10.035 -8.104 -48.938 1.00 85.56 187 LYS A CA 1
ATOM 1447 C C . LYS A 1 187 ? 9.524 -9.515 -49.181 1.00 85.56 187 LYS A C 1
ATOM 1449 O O . LYS A 1 187 ? 10.245 -10.328 -49.753 1.00 85.56 187 LYS A O 1
ATOM 1454 N N . ASP A 1 188 ? 8.296 -9.766 -48.764 1.00 82.25 188 ASP A N 1
ATOM 1455 C CA . ASP A 1 188 ? 7.647 -11.057 -48.912 1.00 82.25 188 ASP A CA 1
ATOM 1456 C C . ASP A 1 188 ? 6.203 -10.837 -49.388 1.00 82.25 188 ASP A C 1
ATOM 1458 O O . ASP A 1 188 ? 5.355 -10.421 -48.601 1.00 82.25 188 ASP A O 1
ATOM 1462 N N . PRO A 1 189 ? 5.912 -11.014 -50.689 1.00 81.62 189 PRO A N 1
ATOM 1463 C CA . PRO A 1 189 ? 4.600 -10.706 -51.251 1.00 81.62 189 PRO A CA 1
ATOM 1464 C C . PRO A 1 189 ? 3.510 -11.706 -50.840 1.00 81.62 189 PRO A C 1
ATOM 1466 O O . PRO A 1 189 ? 2.354 -11.492 -51.198 1.00 81.62 189 PRO A O 1
ATOM 1469 N N . THR A 1 190 ? 3.853 -12.789 -50.129 1.00 83.00 190 THR A N 1
ATOM 1470 C CA . THR A 1 190 ? 2.862 -13.701 -49.535 1.00 83.00 190 THR A CA 1
ATOM 1471 C C . THR A 1 190 ? 2.356 -13.244 -48.165 1.00 83.00 190 THR A C 1
ATOM 1473 O O . THR A 1 190 ? 1.333 -13.752 -47.717 1.00 83.00 190 THR A O 1
ATOM 1476 N N . GLU A 1 191 ? 3.024 -12.277 -47.530 1.00 82.88 191 GLU A N 1
ATOM 1477 C CA . GLU A 1 191 ? 2.586 -11.654 -46.274 1.00 82.88 191 GLU A CA 1
ATOM 1478 C C . GLU A 1 191 ? 1.670 -10.450 -46.546 1.00 82.88 191 GLU A C 1
ATOM 1480 O O . GLU A 1 191 ? 1.860 -9.708 -47.512 1.00 82.88 191 GLU A O 1
ATOM 1485 N N . GLU A 1 192 ? 0.685 -10.211 -45.675 1.00 75.88 192 GLU A N 1
ATOM 1486 C CA . GLU A 1 192 ? -0.358 -9.182 -45.862 1.00 75.88 192 GLU A CA 1
ATOM 1487 C C . GLU A 1 192 ? 0.211 -7.752 -45.958 1.00 75.88 192 GLU A C 1
ATOM 1489 O O . GLU A 1 192 ? -0.280 -6.907 -46.706 1.00 75.88 192 GLU A O 1
ATOM 1494 N N . ASN A 1 193 ? 1.303 -7.490 -45.243 1.00 80.69 193 ASN A N 1
ATOM 1495 C CA . ASN A 1 193 ? 2.036 -6.222 -45.259 1.00 80.69 193 ASN A CA 1
ATOM 1496 C C . ASN A 1 193 ? 3.167 -6.187 -46.315 1.00 80.69 193 ASN A C 1
ATOM 1498 O O . ASN A 1 193 ? 3.921 -5.212 -46.385 1.00 80.69 193 ASN A O 1
ATOM 1502 N N . GLY A 1 194 ? 3.309 -7.238 -47.132 1.00 81.62 194 GLY A N 1
ATOM 1503 C CA . GLY A 1 194 ? 4.354 -7.373 -48.147 1.00 81.62 194 GLY A CA 1
ATOM 1504 C C . GLY A 1 194 ? 5.771 -7.535 -47.581 1.00 81.62 194 GLY A C 1
ATOM 1505 O O . GLY A 1 194 ? 6.747 -7.331 -48.316 1.00 81.62 194 GLY A O 1
ATOM 1506 N N . GLN A 1 195 ? 5.912 -7.831 -46.284 1.00 85.00 195 GLN A N 1
ATOM 1507 C CA . GLN A 1 195 ? 7.193 -7.945 -45.589 1.00 85.00 195 GLN A CA 1
ATOM 1508 C C . GLN A 1 195 ? 7.192 -9.086 -44.562 1.00 85.00 195 GLN A C 1
ATOM 1510 O O . GLN A 1 195 ? 6.333 -9.143 -43.694 1.00 85.00 195 GLN A O 1
ATOM 1515 N N . SER A 1 196 ? 8.231 -9.922 -44.570 1.00 85.38 196 SER A N 1
ATOM 1516 C CA . SER A 1 196 ? 8.478 -10.910 -43.510 1.00 85.38 196 SER A CA 1
ATOM 1517 C C . SER A 1 196 ? 9.649 -10.464 -42.638 1.00 85.38 196 SER A C 1
ATOM 1519 O O . SER A 1 196 ? 10.641 -9.935 -43.145 1.00 85.38 196 SER A O 1
ATOM 1521 N N . VAL A 1 197 ? 9.569 -10.707 -41.328 1.00 85.75 197 VAL A N 1
ATOM 1522 C CA . VAL A 1 197 ? 10.717 -10.557 -40.420 1.00 85.75 197 VAL A CA 1
ATOM 1523 C C . VAL A 1 197 ? 11.708 -11.688 -40.709 1.00 85.75 197 VAL A C 1
ATOM 1525 O O . VAL A 1 197 ? 11.318 -12.849 -40.789 1.00 85.75 197 VAL A O 1
ATOM 1528 N N . GLU A 1 198 ? 12.975 -11.344 -40.926 1.00 84.62 198 GLU A N 1
ATOM 1529 C CA . GLU A 1 198 ? 14.049 -12.285 -41.272 1.00 84.62 198 GLU A CA 1
ATOM 1530 C C . GLU A 1 198 ? 15.013 -12.497 -40.103 1.00 84.62 198 GLU A C 1
ATOM 1532 O O . GLU A 1 198 ? 15.447 -13.616 -39.843 1.00 84.62 198 GLU A O 1
ATOM 1537 N N . ALA A 1 199 ? 15.310 -11.431 -39.362 1.00 83.94 199 ALA A N 1
ATOM 1538 C CA . ALA A 1 199 ? 16.074 -11.505 -38.127 1.00 83.94 199 ALA A CA 1
ATOM 1539 C C . ALA A 1 199 ? 15.635 -10.401 -37.165 1.00 83.94 199 ALA A C 1
ATOM 1541 O O . ALA A 1 199 ? 15.274 -9.301 -37.587 1.00 83.94 199 ALA A O 1
ATOM 1542 N N . GLN A 1 200 ? 15.714 -10.681 -35.869 1.00 86.50 200 GLN A N 1
ATOM 1543 C CA . GLN A 1 200 ? 15.526 -9.692 -34.814 1.00 86.50 200 GLN A CA 1
ATOM 1544 C C . GLN A 1 200 ? 16.826 -9.575 -34.024 1.00 86.50 200 GLN A C 1
ATOM 1546 O O . GLN A 1 200 ? 17.411 -10.579 -33.617 1.00 86.50 200 GLN A O 1
ATOM 1551 N N . VAL A 1 201 ? 17.282 -8.343 -33.815 1.00 84.06 201 VAL A N 1
ATOM 1552 C CA . VAL A 1 201 ? 18.277 -8.051 -32.786 1.00 84.06 201 VAL A CA 1
ATOM 1553 C C . VAL A 1 201 ? 17.505 -7.878 -31.497 1.00 84.06 201 VAL A C 1
ATOM 1555 O O . VAL A 1 201 ? 16.754 -6.915 -31.329 1.00 84.06 201 VAL A O 1
ATOM 1558 N N . VAL A 1 202 ? 17.672 -8.853 -30.620 1.00 75.75 202 VAL A N 1
ATOM 1559 C CA . VAL A 1 202 ? 16.992 -8.923 -29.341 1.00 75.75 202 VAL A CA 1
ATOM 1560 C C . VAL A 1 202 ? 18.011 -8.633 -28.255 1.00 75.75 202 VAL A C 1
ATOM 1562 O O . VAL A 1 202 ? 19.049 -9.292 -28.173 1.00 75.75 202 VAL A O 1
ATOM 1565 N N . THR A 1 203 ? 17.729 -7.625 -27.441 1.00 69.19 203 THR A N 1
ATOM 1566 C CA . THR A 1 203 ? 18.515 -7.361 -26.242 1.00 69.19 203 THR A CA 1
ATOM 1567 C C . THR A 1 203 ? 17.855 -8.104 -25.092 1.00 69.19 203 THR A C 1
ATOM 1569 O O . THR A 1 203 ? 16.650 -7.906 -24.898 1.00 69.19 203 THR A O 1
ATOM 1572 N N . PRO A 1 204 ? 18.607 -8.907 -24.316 1.00 62.12 204 PRO A N 1
ATOM 1573 C CA . PRO A 1 204 ? 18.079 -9.516 -23.109 1.00 62.12 204 PRO A CA 1
ATOM 1574 C C . PRO A 1 204 ? 17.398 -8.457 -22.252 1.00 62.12 204 PRO A C 1
ATOM 1576 O O . PRO A 1 204 ? 18.015 -7.448 -21.891 1.00 62.12 204 PRO A O 1
ATOM 1579 N N . GLY A 1 205 ? 16.113 -8.659 -21.984 1.00 59.69 205 GLY A N 1
ATOM 1580 C CA . GLY A 1 205 ? 15.366 -7.774 -21.106 1.00 59.69 205 GLY A CA 1
ATOM 1581 C C . GLY A 1 205 ? 15.979 -7.809 -19.718 1.00 59.69 205 GLY A C 1
ATOM 1582 O O . GLY A 1 205 ? 16.223 -8.885 -19.178 1.00 59.69 205 GLY A O 1
ATOM 1583 N N . GLN A 1 206 ? 16.231 -6.649 -19.118 1.00 59.97 206 GLN A N 1
ATOM 1584 C CA . GLN A 1 206 ? 16.429 -6.614 -17.673 1.00 59.97 206 GLN A CA 1
ATOM 1585 C C . GLN A 1 206 ? 15.052 -6.672 -17.024 1.00 59.97 206 GLN A C 1
ATOM 1587 O O . GLN A 1 206 ? 14.209 -5.833 -17.347 1.00 59.97 206 GLN A O 1
ATOM 1592 N N . ASP A 1 207 ? 14.845 -7.621 -16.108 1.00 67.88 207 ASP A N 1
ATOM 1593 C CA . ASP A 1 207 ? 13.671 -7.629 -15.237 1.00 67.88 207 ASP A CA 1
ATOM 1594 C C . ASP A 1 207 ? 13.561 -6.264 -14.571 1.00 67.88 207 ASP A C 1
ATOM 1596 O O . ASP A 1 207 ? 14.369 -5.892 -13.711 1.00 67.88 207 ASP A O 1
ATOM 1600 N N . ARG A 1 208 ? 12.571 -5.490 -15.001 1.00 76.25 208 ARG A N 1
ATOM 1601 C CA . ARG A 1 208 ? 12.379 -4.135 -14.515 1.00 76.25 208 ARG A CA 1
ATOM 1602 C C . ARG A 1 208 ? 11.068 -4.076 -13.772 1.00 76.25 208 ARG A C 1
ATOM 1604 O O . ARG A 1 208 ? 10.010 -4.391 -14.307 1.00 76.25 208 ARG A O 1
ATOM 1611 N N . LEU A 1 209 ? 11.172 -3.633 -12.530 1.00 87.56 209 LEU A N 1
ATOM 1612 C CA . LEU A 1 209 ? 10.019 -3.227 -11.761 1.00 87.56 209 LEU A CA 1
ATOM 1613 C C . LEU A 1 209 ? 9.731 -1.757 -12.054 1.00 87.56 209 LEU A C 1
ATOM 1615 O O . LEU A 1 209 ? 10.634 -0.911 -12.002 1.00 87.56 209 LEU A O 1
ATOM 1619 N N . ILE A 1 210 ? 8.486 -1.472 -12.402 1.00 90.56 210 ILE A N 1
ATOM 1620 C CA . ILE A 1 210 ? 7.981 -0.142 -12.711 1.00 90.56 210 ILE A CA 1
ATOM 1621 C C . ILE A 1 210 ? 6.868 0.158 -11.714 1.00 90.56 210 ILE A C 1
ATOM 1623 O O . ILE A 1 210 ? 6.070 -0.716 -11.390 1.00 90.56 210 ILE A O 1
ATOM 1627 N N . VAL A 1 211 ? 6.848 1.389 -11.219 1.00 94.81 211 VAL A N 1
ATOM 1628 C CA . VAL A 1 211 ? 5.728 1.928 -10.455 1.00 94.81 211 VAL A CA 1
ATOM 1629 C C . VAL A 1 211 ? 5.051 2.969 -11.334 1.00 94.81 211 VAL A C 1
ATOM 1631 O O . VAL A 1 211 ? 5.740 3.789 -11.943 1.00 94.81 211 VAL A O 1
ATOM 1634 N N . ASN A 1 212 ? 3.728 2.916 -11.413 1.00 94.88 212 ASN A N 1
ATOM 1635 C CA . ASN A 1 212 ? 2.916 3.906 -12.105 1.00 94.88 212 ASN A CA 1
ATOM 1636 C C . ASN A 1 212 ? 2.009 4.580 -11.080 1.00 94.88 212 ASN A C 1
ATOM 1638 O O . ASN A 1 212 ? 1.229 3.904 -10.414 1.00 94.88 212 ASN A O 1
ATOM 1642 N N . GLU A 1 213 ? 2.111 5.900 -10.955 1.00 96.50 213 GLU A N 1
ATOM 1643 C CA . GLU A 1 213 ? 1.139 6.677 -10.189 1.00 96.50 213 GLU A CA 1
ATOM 1644 C C . GLU A 1 213 ? -0.229 6.591 -10.874 1.00 96.50 213 GLU A C 1
ATOM 1646 O O . GLU A 1 213 ? -0.352 6.775 -12.091 1.00 96.50 213 GLU A O 1
ATOM 1651 N N . LEU A 1 214 ? -1.257 6.279 -10.091 1.00 95.12 214 LEU A N 1
ATOM 1652 C CA . LEU A 1 214 ? -2.623 6.166 -10.567 1.00 95.12 214 LEU A CA 1
ATOM 1653 C C . LEU A 1 214 ? -3.311 7.524 -10.496 1.00 95.12 214 LEU A C 1
ATOM 1655 O O . LEU A 1 214 ? -3.202 8.263 -9.520 1.00 95.12 214 LEU A O 1
ATOM 1659 N N . SER A 1 215 ? -4.091 7.840 -11.528 1.00 92.69 215 SER A N 1
ATOM 1660 C CA . SER A 1 215 ? -4.968 9.005 -11.471 1.00 92.69 215 SER A CA 1
ATOM 1661 C C . SER A 1 215 ? -6.020 8.798 -10.384 1.00 92.69 215 SER A C 1
ATOM 1663 O O . SER A 1 215 ? -6.661 7.749 -10.347 1.00 92.69 215 SER A O 1
ATOM 1665 N N . SER A 1 216 ? -6.273 9.817 -9.564 1.00 85.94 216 SER A N 1
ATOM 1666 C CA . SER A 1 216 ? -7.302 9.770 -8.514 1.00 85.94 216 SER A CA 1
ATOM 1667 C C . SER A 1 216 ? -8.725 9.518 -9.029 1.00 85.94 216 SER A C 1
ATOM 1669 O O . SER A 1 216 ? -9.600 9.169 -8.247 1.00 85.94 216 SER A O 1
ATOM 1671 N N . SER A 1 217 ? -8.975 9.667 -10.336 1.00 87.62 217 SER A N 1
ATOM 1672 C CA . SER A 1 217 ? -10.253 9.315 -10.970 1.00 87.62 217 SER A CA 1
ATOM 1673 C C . SER A 1 217 ? -10.243 7.972 -11.713 1.00 87.62 217 SER A C 1
ATOM 1675 O O . SER A 1 217 ? -11.205 7.678 -12.420 1.00 87.62 217 SER A O 1
ATOM 1677 N N . SER A 1 218 ? -9.161 7.193 -11.631 1.00 93.50 218 SER A N 1
ATOM 1678 C CA . SER A 1 218 ? -9.109 5.829 -12.179 1.00 93.50 218 SER A CA 1
ATOM 1679 C C . SER A 1 218 ? -9.940 4.866 -11.328 1.00 93.50 218 SER A C 1
ATOM 1681 O O . SER A 1 218 ? -10.112 5.087 -10.129 1.00 93.50 218 SER A O 1
ATOM 1683 N N . ASN A 1 219 ? -10.461 3.799 -11.940 1.00 95.31 219 ASN A N 1
ATOM 1684 C CA . ASN A 1 219 ? -11.236 2.795 -11.204 1.00 95.31 219 ASN A CA 1
ATOM 1685 C C . ASN A 1 219 ? -10.359 2.109 -10.152 1.00 95.31 219 ASN A C 1
ATOM 1687 O O . ASN A 1 219 ? -10.793 1.902 -9.027 1.00 95.31 219 ASN A O 1
ATOM 1691 N N . GLU A 1 220 ? -9.104 1.847 -10.504 1.00 95.06 220 GLU A N 1
ATOM 1692 C CA . GLU A 1 220 ? -8.105 1.211 -9.656 1.00 95.06 220 GLU A CA 1
ATOM 1693 C C . GLU A 1 220 ? -7.810 2.066 -8.414 1.00 95.06 220 GLU A C 1
ATOM 1695 O O . GLU A 1 220 ? -7.782 1.548 -7.301 1.00 95.06 220 GLU A O 1
ATOM 1700 N N . ALA A 1 221 ? -7.665 3.389 -8.565 1.00 94.12 221 ALA A N 1
ATOM 1701 C CA . ALA A 1 221 ? -7.501 4.281 -7.414 1.00 94.12 221 ALA A CA 1
ATOM 1702 C C . ALA A 1 221 ? -8.743 4.289 -6.506 1.00 94.12 221 ALA A C 1
ATOM 1704 O O . ALA A 1 221 ? -8.604 4.295 -5.287 1.00 94.12 221 ALA A O 1
ATOM 1705 N N . LEU A 1 222 ? -9.952 4.245 -7.077 1.00 94.56 222 LEU A N 1
ATOM 1706 C CA . LEU A 1 222 ? -11.195 4.183 -6.298 1.00 94.56 222 LEU A CA 1
ATOM 1707 C C . LEU A 1 222 ? -11.350 2.851 -5.547 1.00 94.56 222 LEU A C 1
ATOM 1709 O O . LEU A 1 222 ? -11.857 2.840 -4.426 1.00 94.56 222 LEU A O 1
ATOM 1713 N N . GLU A 1 223 ? -10.919 1.737 -6.137 1.00 95.69 223 GLU A N 1
ATOM 1714 C CA . GLU A 1 223 ? -10.886 0.432 -5.469 1.00 95.69 223 GLU A CA 1
ATOM 1715 C C . GLU A 1 223 ? -9.869 0.423 -4.321 1.00 95.69 223 GLU A C 1
ATOM 1717 O O . GLU A 1 223 ? -10.179 -0.050 -3.228 1.00 95.69 223 GLU A O 1
ATOM 1722 N N . LEU A 1 224 ? -8.688 1.015 -4.521 1.00 96.25 224 LEU A N 1
ATOM 1723 C CA . LEU A 1 224 ? -7.674 1.133 -3.470 1.00 96.25 224 LEU A CA 1
ATOM 1724 C C . LEU A 1 224 ? -8.093 2.067 -2.336 1.00 96.25 224 LEU A C 1
ATOM 1726 O O . LEU A 1 224 ? -7.782 1.786 -1.181 1.00 96.25 224 LEU A O 1
ATOM 1730 N N . GLU A 1 225 ? -8.818 3.140 -2.643 1.00 95.50 225 GLU A N 1
ATOM 1731 C CA . GLU A 1 225 ? -9.424 4.019 -1.641 1.00 95.50 225 GLU A CA 1
ATOM 1732 C C . GLU A 1 225 ? -10.388 3.228 -0.743 1.00 95.50 225 GLU A C 1
ATOM 1734 O O . GLU A 1 225 ? -10.308 3.298 0.484 1.00 95.50 225 GLU A O 1
ATOM 1739 N N . GLN A 1 226 ? -11.260 2.408 -1.342 1.00 95.75 226 GLN A N 1
ATOM 1740 C CA . GLN A 1 226 ? -12.177 1.545 -0.591 1.00 95.75 226 GLN A CA 1
ATOM 1741 C C . GLN A 1 226 ? -11.424 0.502 0.238 1.00 95.75 226 GLN A C 1
ATOM 1743 O O . GLN A 1 226 ? -11.796 0.228 1.379 1.00 95.75 226 GLN A O 1
ATOM 1748 N N . GLU A 1 227 ? -10.366 -0.081 -0.319 1.00 97.00 227 GLU A N 1
ATOM 1749 C CA . GLU A 1 227 ? -9.557 -1.080 0.372 1.00 97.00 227 GLU A CA 1
ATOM 1750 C C . GLU A 1 227 ? -8.803 -0.478 1.568 1.00 97.00 227 GLU A C 1
ATOM 1752 O O . GLU A 1 227 ? -8.745 -1.081 2.644 1.00 97.00 227 GLU A O 1
ATOM 1757 N N . LEU A 1 228 ? -8.301 0.751 1.424 1.00 96.94 228 LEU A N 1
ATOM 1758 C CA . LEU A 1 228 ? -7.707 1.513 2.517 1.00 96.94 228 LEU A CA 1
ATOM 1759 C C . LEU A 1 228 ? -8.736 1.817 3.613 1.00 96.94 228 LEU A C 1
ATOM 1761 O O . LEU A 1 228 ? -8.432 1.650 4.795 1.00 96.94 228 LEU A O 1
ATOM 1765 N N . ASP A 1 229 ? -9.962 2.192 3.244 1.00 96.50 229 ASP A N 1
ATOM 1766 C CA . ASP A 1 229 ? -11.045 2.431 4.202 1.00 96.50 229 ASP A CA 1
ATOM 1767 C C . ASP A 1 229 ? -11.409 1.163 4.985 1.00 96.50 229 ASP A C 1
ATOM 1769 O O . ASP A 1 229 ? -11.541 1.213 6.213 1.00 96.50 229 ASP A O 1
ATOM 1773 N N . LYS A 1 230 ? -11.505 0.003 4.319 1.00 96.19 230 LYS A N 1
ATOM 1774 C CA . LYS A 1 230 ? -11.705 -1.288 5.003 1.00 96.19 230 LYS A CA 1
ATOM 1775 C C . LYS A 1 230 ? -10.582 -1.560 6.000 1.00 96.19 230 LYS A C 1
ATOM 1777 O O . LYS A 1 230 ? -10.855 -1.963 7.135 1.00 96.19 230 LYS A O 1
ATOM 1782 N N . PHE A 1 231 ? -9.332 -1.328 5.596 1.00 96.88 231 PHE A N 1
ATOM 1783 C CA . PHE A 1 231 ? -8.181 -1.500 6.474 1.00 96.88 231 PHE A CA 1
ATOM 1784 C C . PHE A 1 231 ? -8.284 -0.593 7.707 1.00 96.88 231 PHE A C 1
ATOM 1786 O O . PHE A 1 231 ? -8.199 -1.101 8.827 1.00 96.88 231 PHE A O 1
ATOM 1793 N N . ILE A 1 232 ? -8.551 0.706 7.534 1.00 96.50 232 ILE A N 1
ATOM 1794 C CA . ILE A 1 232 ? -8.708 1.660 8.644 1.00 96.50 232 ILE A CA 1
ATOM 1795 C C . ILE A 1 232 ? -9.821 1.208 9.598 1.00 96.50 232 ILE A C 1
ATOM 1797 O O . ILE A 1 232 ? -9.581 1.054 10.798 1.00 96.50 232 ILE A O 1
ATOM 1801 N N . VAL A 1 233 ? -11.013 0.911 9.070 1.00 95.81 233 VAL A N 1
ATOM 1802 C CA . VAL A 1 233 ? -12.173 0.481 9.870 1.00 95.81 233 VAL A CA 1
ATOM 1803 C C . VAL A 1 233 ? -11.868 -0.791 10.660 1.00 95.81 233 VAL A C 1
ATOM 1805 O O . VAL A 1 233 ? -12.206 -0.877 11.842 1.00 95.81 233 VAL A O 1
ATOM 1808 N N . SER A 1 234 ? -11.187 -1.763 10.047 1.00 94.12 234 SER A N 1
ATOM 1809 C CA . SER A 1 234 ? -10.828 -3.019 10.717 1.00 94.12 234 SER A CA 1
ATOM 1810 C C . SER A 1 234 ? -9.922 -2.821 11.939 1.00 94.12 234 SER A C 1
ATOM 1812 O O . SER A 1 234 ? -9.940 -3.640 12.859 1.00 94.12 234 SER A O 1
ATOM 1814 N N . ARG A 1 235 ? -9.144 -1.731 11.961 1.00 92.00 235 ARG A N 1
ATOM 1815 C CA . ARG A 1 235 ? -8.159 -1.419 13.003 1.00 92.00 235 ARG A CA 1
ATOM 1816 C C . ARG A 1 235 ? -8.678 -0.462 14.058 1.00 92.00 235 ARG A C 1
ATOM 1818 O O . ARG A 1 235 ? -8.280 -0.579 15.208 1.00 92.00 235 ARG A O 1
ATOM 1825 N N . SER A 1 236 ? -9.609 0.421 13.710 1.00 80.25 236 SER A N 1
ATOM 1826 C CA . SER A 1 236 ? -10.310 1.255 14.692 1.00 80.25 236 SER A CA 1
ATOM 1827 C C . SER A 1 236 ? -11.252 0.454 15.604 1.00 80.25 236 SER A C 1
ATOM 1829 O O . SER A 1 236 ? -11.679 0.967 16.635 1.00 80.25 236 SER A O 1
ATOM 1831 N N . ALA A 1 237 ? -11.602 -0.781 15.229 1.00 62.97 237 ALA A N 1
ATOM 1832 C CA . ALA A 1 237 ? -12.480 -1.663 15.998 1.00 62.97 237 ALA A CA 1
ATOM 1833 C C . ALA A 1 237 ? -11.749 -2.593 16.996 1.00 62.97 237 ALA A C 1
ATOM 1835 O O . ALA A 1 237 ? -12.422 -3.367 17.684 1.00 62.97 237 ALA A O 1
ATOM 1836 N N . GLN A 1 238 ? -10.411 -2.554 17.054 1.00 55.88 238 GLN A N 1
ATOM 1837 C CA . GLN A 1 238 ? -9.561 -3.379 17.931 1.00 55.88 238 GLN A CA 1
ATOM 1838 C C . GLN A 1 238 ? -9.108 -2.606 19.171 1.00 55.88 238 GLN A C 1
ATOM 1840 O O . GLN A 1 238 ? -9.040 -3.245 20.247 1.00 55.88 238 GLN A O 1
#

pLDDT: mean 86.11, std 10.73, range [40.06, 98.06]

Foldseek 3Di:
DDDPDPDDPCPPDPVVVVVVVVVVLVVLLVLLVLVVVLQVDFPDKDWDKAAPPDPAPQNLVQVQCCVPVQKGLWQDHIDTWIKGWHFFLDWDFDPPDPATKIKTWIKIKGFIFHDADVVGGGDGFFMKIWTFIDIDHPPDDDDDTDPRPDDDPPGTFWMWTRGNRHIWIKGKDWDADWDQPDFDWDQQCVDPVRIDTDDTDTDHDDGHIHMDTDDCPDPRVVVVVVVSVSVSVSSVVD

Radius of gyration: 23.69 Å; chains: 1; bounding box: 52×77×69 Å

Sequence (238 aa):
MDKERQPNIWGGHNLNRLAEEAFRRNEEKEKAQAVGEILNYPDRNEANTIGFLSENTLSRLSWALSKVFEVNFASGSCDTVKVKLFNPHERVVDNSLVVPMEVNTSVVALDAYGPGSVGRDGAKVGSILLFKLSARLIDEPVPDMTAKDLAWGDNCTYGVLVGDSAIDYFEIVQTSGDVVQSELRRKDPTEENGQSVEAQVVTPGQDRLIVNELSSSSNEALELEQELDKFIVSRSAQ

Secondary structure (DSSP, 8-state):
--------GGGGS-HHHHHHHHHHHHHHHHHHHHHHHHTTS-SEEEEEEEETT--SHHHHHHHHHHHHTS-BSSSSSEEEEEEEEEEEEEEEEE-SSSS-EEEEEEEEEEEEE---BTTBPPPEEEEEEEEEEEEEETTSPPPP--STT--BTTTB-EEEEEESS-EEEEEEEEE---EEEEEEEEE-TTSTTSEEEEEEEEEPPP-EEEEEEPPTTSHHHHH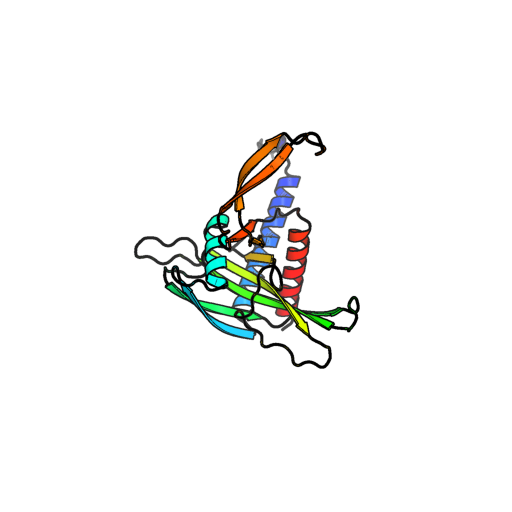HHHHHHHHHHHHHT-